Protein AF-A0A6A8QQF8-F1 (afdb_monomer_lite)

Secondary structure (DSSP, 8-state):
--STTHHHHHHHHHHHHHHHHHSS---PPPPEEEEEEPTTSSSEEEEEE--TTHHHHHHHHHHHHHHHHHHHHHHHHPPEEETTEEEP-SSSPPTT-TTHHHHHHHHHHHHHHHHHHTT-EEEEETTEEEEE-SSHHHHHHHHHHHHHHHHHTS-PPP-TTT-----TTT--BTTEEEPGGG-EEE-HHHHHHHHHHHHHHHHHS----------------------

Foldseek 3Di:
DDLVCLVVCCVVCVVVVVVCVVVVVDDFDFFDWDWDADVPRPGTDTDGHGDSVVVVVVVVVCVVVVVVVVVVVVQQQFFDDDPNDTHTDPDDGPPPPPCLQVVQCVLCVVVVVVCVVVVWDKDDDRPDIDTDDDDLVVLVVVLVVSQCCCCPVSVDHDPPVQDDSDDQQVDADPQWGQDPPRDIGGDPVSVVVVVVVVVVVCVVPVDPPDPDDDDDDDDDDDDDDDD

Structure (mmCIF, N/CA/C/O backbone):
data_AF-A0A6A8QQF8-F1
#
_entry.id   AF-A0A6A8QQF8-F1
#
loop_
_atom_site.group_PDB
_atom_site.id
_atom_site.type_symbol
_atom_site.label_atom_id
_atom_site.label_alt_id
_atom_site.label_comp_id
_atom_site.label_asym_id
_atom_site.label_entity_id
_atom_site.label_seq_id
_atom_site.pdbx_PDB_ins_code
_atom_site.Cartn_x
_atom_site.Cartn_y
_atom_site.Cartn_z
_atom_site.occupancy
_atom_site.B_iso_or_equiv
_atom_site.auth_seq_id
_atom_site.auth_comp_id
_atom_site.auth_asym_id
_atom_site.auth_atom_id
_atom_site.pdbx_PDB_model_num
ATOM 1 N N . MET A 1 1 ? 10.992 -1.719 -35.175 1.00 83.00 1 MET A N 1
ATOM 2 C CA . MET A 1 1 ? 12.347 -1.301 -34.770 1.00 83.00 1 MET A CA 1
ATOM 3 C C . MET A 1 1 ? 13.026 -2.442 -34.030 1.00 83.00 1 MET A C 1
ATOM 5 O O . MET A 1 1 ? 12.415 -3.026 -33.136 1.00 83.00 1 MET A O 1
ATOM 9 N N . THR A 1 2 ? 14.236 -2.803 -34.438 1.00 89.19 2 THR A N 1
ATOM 10 C CA . THR A 1 2 ? 15.066 -3.836 -33.806 1.00 89.19 2 THR A CA 1
ATOM 11 C C . THR A 1 2 ? 15.979 -3.227 -32.736 1.00 89.19 2 THR A C 1
ATOM 13 O O . THR A 1 2 ? 15.940 -2.026 -32.478 1.00 89.19 2 THR A O 1
ATOM 16 N N . VAL A 1 3 ? 16.790 -4.053 -32.066 1.00 87.19 3 VAL A N 1
ATOM 17 C CA . VAL A 1 3 ? 17.766 -3.568 -31.070 1.00 87.19 3 VAL A CA 1
ATOM 18 C C . VAL A 1 3 ? 18.886 -2.755 -31.729 1.00 87.19 3 VAL A C 1
ATOM 20 O O . VAL A 1 3 ? 19.348 -1.786 -31.133 1.00 87.19 3 VAL A O 1
ATOM 23 N N . ALA A 1 4 ? 19.297 -3.115 -32.950 1.00 91.69 4 ALA A N 1
ATOM 24 C CA . ALA A 1 4 ? 20.353 -2.409 -33.679 1.00 91.69 4 ALA A CA 1
ATOM 25 C C . ALA A 1 4 ? 19.960 -0.956 -33.994 1.00 91.69 4 ALA A C 1
ATOM 27 O O . ALA A 1 4 ? 20.781 -0.047 -33.895 1.00 91.69 4 ALA A O 1
ATOM 28 N N . ASP A 1 5 ? 18.674 -0.736 -34.259 1.00 93.19 5 ASP A N 1
ATOM 29 C CA . ASP A 1 5 ? 18.116 0.569 -34.620 1.00 93.19 5 ASP A CA 1
ATOM 30 C C . ASP A 1 5 ? 17.971 1.522 -33.419 1.00 93.19 5 ASP A C 1
ATOM 32 O O . ASP A 1 5 ? 17.705 2.710 -33.594 1.00 93.19 5 ASP A O 1
ATOM 36 N N . LEU A 1 6 ? 18.132 1.025 -32.184 1.00 92.25 6 LEU A N 1
ATOM 37 C CA . LEU A 1 6 ? 17.870 1.811 -30.978 1.00 92.25 6 LEU A CA 1
ATOM 38 C C . LEU A 1 6 ? 18.806 3.017 -30.855 1.00 92.25 6 LEU A C 1
ATOM 40 O O . LEU A 1 6 ? 18.360 4.096 -30.480 1.00 92.25 6 LEU A O 1
ATOM 44 N N . ARG A 1 7 ? 20.102 2.845 -31.142 1.00 92.88 7 ARG A N 1
ATOM 45 C CA . ARG A 1 7 ? 21.088 3.928 -30.991 1.00 92.88 7 ARG A CA 1
ATOM 46 C C . ARG A 1 7 ? 20.821 5.091 -31.958 1.00 92.88 7 ARG A C 1
ATOM 48 O O . ARG A 1 7 ? 20.721 6.210 -31.456 1.00 92.88 7 ARG A O 1
ATOM 55 N N . PRO A 1 8 ? 20.655 4.860 -33.277 1.00 95.00 8 PRO A N 1
ATOM 56 C CA . PRO A 1 8 ? 20.234 5.911 -34.203 1.00 95.00 8 PRO A CA 1
ATOM 57 C C . PRO A 1 8 ? 18.919 6.568 -33.778 1.00 95.00 8 PRO A C 1
ATOM 59 O O . PRO A 1 8 ? 18.843 7.785 -33.671 1.00 95.00 8 PRO A O 1
ATOM 62 N N . TRP A 1 9 ? 17.912 5.767 -33.416 1.00 94.50 9 TRP A N 1
ATOM 63 C CA . TRP A 1 9 ? 16.616 6.305 -33.007 1.00 94.50 9 TRP A CA 1
ATOM 64 C C . TRP A 1 9 ? 16.716 7.219 -31.781 1.00 94.50 9 TRP A C 1
ATOM 66 O O . TRP A 1 9 ? 16.084 8.273 -31.749 1.00 94.50 9 TRP A O 1
ATOM 76 N N . VAL A 1 10 ? 17.518 6.845 -30.776 1.00 93.50 10 VAL A N 1
ATOM 77 C CA . VAL A 1 10 ? 17.752 7.683 -29.592 1.00 93.50 10 VAL A CA 1
ATOM 78 C C . VAL A 1 10 ? 18.445 8.985 -29.977 1.00 93.50 10 VAL A C 1
ATOM 80 O O . VAL A 1 10 ? 18.058 10.020 -29.446 1.00 93.50 10 VAL A O 1
ATOM 83 N N . ALA A 1 11 ? 19.421 8.964 -30.888 1.00 93.62 11 ALA A N 1
ATOM 84 C CA . ALA A 1 11 ? 20.087 10.188 -31.337 1.00 93.62 11 ALA A CA 1
ATOM 85 C C . ALA A 1 11 ? 19.078 11.205 -31.899 1.00 93.62 11 ALA A C 1
ATOM 87 O O . ALA A 1 11 ? 19.131 12.375 -31.528 1.00 93.62 11 ALA A O 1
ATOM 88 N N . ASP A 1 12 ? 18.101 10.731 -32.673 1.00 96.12 12 ASP A N 1
ATOM 89 C CA . ASP A 1 12 ? 17.105 11.590 -33.322 1.00 96.12 12 ASP A CA 1
ATOM 90 C C . ASP A 1 12 ? 15.919 11.966 -32.410 1.00 96.12 12 ASP A C 1
ATOM 92 O O . ASP A 1 12 ? 15.272 12.990 -32.613 1.00 96.12 12 ASP A O 1
ATOM 96 N N . ASN A 1 13 ? 15.593 11.140 -31.406 1.00 95.88 13 ASN A N 1
ATOM 97 C CA . ASN A 1 13 ? 14.347 11.265 -30.629 1.00 95.88 13 ASN A CA 1
ATOM 98 C C . ASN A 1 13 ? 14.552 11.542 -29.130 1.00 95.88 13 ASN A C 1
ATOM 100 O O . ASN A 1 13 ? 13.568 11.691 -28.398 1.00 95.88 13 ASN A O 1
ATOM 104 N N . ARG A 1 14 ? 15.801 11.618 -28.648 1.00 94.50 14 ARG A N 1
ATOM 105 C CA . ARG A 1 14 ? 16.137 11.769 -27.220 1.00 94.50 14 ARG A CA 1
ATOM 106 C C . ARG A 1 14 ? 15.407 12.930 -26.557 1.00 94.50 14 ARG A C 1
ATOM 108 O O . ARG A 1 14 ? 14.846 12.742 -25.483 1.00 94.50 14 ARG A O 1
ATOM 115 N N . GLU A 1 15 ? 15.447 14.119 -27.151 1.00 96.19 15 GLU A N 1
ATOM 116 C CA . GLU A 1 15 ? 14.883 15.322 -26.525 1.00 96.19 15 GLU A CA 1
ATOM 117 C C . GLU A 1 15 ? 13.376 15.192 -26.340 1.00 96.19 15 GLU A C 1
ATOM 119 O O . GLU A 1 15 ? 12.869 15.368 -25.233 1.00 96.19 15 GLU A O 1
ATOM 124 N N . ARG A 1 16 ? 12.673 14.766 -27.394 1.00 96.12 16 ARG A N 1
ATOM 125 C CA . ARG A 1 16 ? 11.232 14.514 -27.348 1.00 96.12 16 ARG A CA 1
ATOM 126 C C . ARG A 1 16 ? 10.874 13.456 -26.307 1.00 96.12 16 ARG A C 1
ATOM 128 O O . ARG A 1 16 ? 9.907 13.633 -25.569 1.00 96.12 16 ARG A O 1
ATOM 135 N N . LEU A 1 17 ? 11.647 12.370 -26.237 1.00 95.25 17 LEU A N 1
ATOM 136 C CA . LEU A 1 17 ? 11.432 11.319 -25.246 1.00 95.25 17 LEU A CA 1
ATOM 137 C C . LEU A 1 17 ? 11.593 11.866 -23.821 1.00 95.25 17 LEU A C 1
ATOM 139 O O . LEU A 1 17 ? 10.707 11.658 -22.996 1.00 95.25 17 LEU A O 1
ATOM 143 N N . ILE A 1 18 ? 12.673 12.601 -23.543 1.00 95.19 18 ILE A N 1
ATOM 144 C CA . ILE A 1 18 ? 12.929 13.195 -22.222 1.00 95.19 18 ILE A CA 1
ATOM 145 C C . ILE A 1 18 ? 11.808 14.157 -21.828 1.00 95.19 18 ILE A C 1
ATOM 147 O O . ILE A 1 18 ? 11.283 14.033 -20.725 1.00 95.19 18 ILE A O 1
ATOM 151 N N . VAL A 1 19 ? 11.409 15.069 -22.719 1.00 97.44 19 VAL A N 1
ATOM 152 C CA . VAL A 1 19 ? 10.317 16.016 -22.447 1.00 97.44 19 VAL A CA 1
ATOM 153 C C . VAL A 1 19 ? 9.039 15.262 -22.091 1.00 97.44 19 VAL A C 1
ATOM 155 O O . VAL A 1 19 ? 8.469 15.526 -21.038 1.00 97.44 19 VAL A O 1
ATOM 158 N N . SER A 1 20 ? 8.669 14.245 -22.880 1.00 96.75 20 SER A N 1
ATOM 159 C CA . SER A 1 20 ? 7.454 13.461 -22.622 1.00 96.75 20 SER A CA 1
ATOM 160 C C . SER A 1 20 ? 7.477 12.687 -21.297 1.00 96.75 20 SER A C 1
ATOM 162 O O . SER A 1 20 ? 6.440 12.432 -20.685 1.00 96.75 20 SER A O 1
ATOM 164 N N . LEU A 1 21 ? 8.665 12.269 -20.847 1.00 95.38 21 LEU A N 1
ATOM 165 C CA . LEU A 1 21 ? 8.829 11.589 -19.564 1.00 95.38 21 LEU A CA 1
ATOM 166 C C . LEU A 1 21 ? 8.705 12.576 -18.399 1.00 95.38 21 LEU A C 1
ATOM 168 O O . LEU A 1 21 ? 8.099 12.240 -17.385 1.00 95.38 21 LEU A O 1
ATOM 172 N N . LEU A 1 22 ? 9.267 13.779 -18.543 1.00 94.75 22 LEU A N 1
ATOM 173 C CA . LEU A 1 22 ? 9.257 14.810 -17.504 1.00 94.75 22 LEU A CA 1
ATOM 174 C C . LEU A 1 22 ? 7.888 15.480 -17.347 1.00 94.75 22 LEU A C 1
ATOM 176 O O . LEU A 1 22 ? 7.489 15.776 -16.225 1.00 94.75 22 LEU A O 1
ATOM 180 N N . ASP A 1 23 ? 7.167 15.700 -18.446 1.00 96.00 23 ASP A N 1
ATOM 181 C CA . ASP A 1 23 ? 5.832 16.312 -18.431 1.00 96.00 23 ASP A CA 1
ATOM 182 C C . ASP A 1 23 ? 4.691 15.299 -18.189 1.00 96.00 23 ASP A C 1
ATOM 184 O O . ASP A 1 23 ? 3.527 15.681 -18.066 1.00 96.00 23 ASP A O 1
ATOM 188 N N . GLY A 1 24 ? 5.015 14.003 -18.097 1.00 94.38 24 GLY A N 1
ATOM 189 C CA . GLY A 1 24 ? 4.062 12.923 -17.830 1.00 94.38 24 GLY A CA 1
ATOM 190 C C . GLY A 1 24 ? 3.179 12.520 -19.020 1.00 94.38 24 GLY A C 1
ATOM 191 O O . GLY A 1 24 ? 2.274 11.689 -18.862 1.00 94.38 24 GLY A O 1
ATOM 192 N N . SER A 1 25 ? 3.424 13.067 -20.213 1.00 95.81 25 SER A N 1
ATOM 193 C CA . SER A 1 25 ? 2.695 12.721 -21.439 1.00 95.81 25 SER A CA 1
ATOM 194 C C . SER A 1 25 ? 3.122 11.378 -22.043 1.00 95.81 25 SER A C 1
ATOM 196 O O . SER A 1 25 ? 2.380 10.808 -22.847 1.00 95.81 25 SER A O 1
ATOM 198 N N . TYR A 1 26 ? 4.273 10.825 -21.635 1.00 95.81 26 TYR A N 1
ATOM 199 C CA . TYR A 1 26 ? 4.750 9.520 -22.091 1.00 95.81 26 TYR A CA 1
ATOM 200 C C . TYR A 1 26 ? 3.715 8.413 -21.830 1.00 95.81 26 TYR A C 1
ATOM 202 O O . TYR A 1 26 ? 3.159 8.266 -20.734 1.00 95.81 26 TYR A O 1
ATOM 210 N N . ARG A 1 27 ? 3.464 7.594 -22.855 1.00 95.25 27 ARG A N 1
ATOM 211 C CA . ARG A 1 27 ? 2.590 6.418 -22.787 1.00 95.25 27 ARG A CA 1
ATOM 212 C C . ARG A 1 27 ? 3.375 5.189 -23.251 1.00 95.25 27 ARG A C 1
ATOM 214 O O . ARG A 1 27 ? 3.752 5.145 -24.423 1.00 95.25 27 ARG A O 1
ATOM 221 N N . PRO A 1 28 ? 3.622 4.203 -22.364 1.00 94.56 28 PRO A N 1
ATOM 222 C CA . PRO A 1 28 ? 4.274 2.956 -22.748 1.00 94.56 28 PRO A CA 1
ATOM 223 C C . PRO A 1 28 ? 3.507 2.248 -23.865 1.00 94.56 28 PRO A C 1
ATOM 225 O O . PRO A 1 28 ? 2.272 2.237 -23.863 1.00 94.56 28 PRO A O 1
ATOM 228 N N . GLN A 1 29 ? 4.227 1.639 -24.805 1.00 93.69 29 GLN A N 1
ATOM 229 C CA . GLN A 1 29 ? 3.592 0.902 -25.895 1.00 93.69 29 GLN A CA 1
ATOM 230 C C . GLN A 1 29 ? 3.142 -0.490 -25.430 1.00 93.69 29 GLN A C 1
ATOM 232 O O . GLN A 1 29 ? 3.671 -1.061 -24.472 1.00 93.69 29 GLN A O 1
ATOM 237 N N . SER A 1 30 ? 2.150 -1.060 -26.120 1.00 93.00 30 SER A N 1
ATOM 238 C CA . SER A 1 30 ? 1.679 -2.418 -25.842 1.00 93.00 30 SER A CA 1
ATOM 239 C C . SER A 1 30 ? 2.814 -3.435 -26.000 1.00 93.00 30 SER A C 1
ATOM 241 O O . SER A 1 30 ? 3.547 -3.429 -26.990 1.00 93.00 30 SER A O 1
ATOM 243 N N . VAL A 1 31 ? 2.951 -4.333 -25.023 1.00 94.25 31 VAL A N 1
ATOM 244 C CA . VAL A 1 31 ? 3.955 -5.403 -25.062 1.00 94.25 31 VAL A CA 1
ATOM 245 C C . VAL A 1 31 ? 3.611 -6.435 -26.134 1.00 94.25 31 VAL A C 1
ATOM 247 O O . VAL A 1 31 ? 2.450 -6.797 -26.322 1.00 94.25 31 VAL A O 1
ATOM 250 N N . ARG A 1 32 ? 4.628 -6.964 -26.817 1.00 91.50 32 ARG A N 1
ATOM 251 C CA . ARG A 1 32 ? 4.449 -8.055 -27.778 1.00 91.50 32 ARG A CA 1
ATOM 252 C C . ARG A 1 32 ? 4.288 -9.377 -27.030 1.00 91.50 32 ARG A C 1
ATOM 254 O O . ARG A 1 32 ? 5.230 -9.808 -26.367 1.00 91.50 32 ARG A O 1
ATOM 261 N N . GLY A 1 33 ? 3.128 -10.015 -27.164 1.00 90.81 33 GLY A N 1
ATOM 262 C CA . GLY A 1 33 ? 2.876 -11.361 -26.646 1.00 90.81 33 GLY A CA 1
ATOM 263 C C . GLY A 1 33 ? 3.676 -12.417 -27.410 1.00 90.81 33 GLY A C 1
ATOM 264 O O . GLY A 1 33 ? 3.691 -12.413 -28.639 1.00 90.81 33 GLY A O 1
ATOM 265 N N . VAL A 1 34 ? 4.362 -13.299 -26.687 1.00 92.88 34 VAL A N 1
ATOM 266 C CA . VAL A 1 34 ? 5.093 -14.446 -27.235 1.00 92.88 34 VAL A CA 1
ATOM 267 C C . VAL A 1 34 ? 4.826 -15.664 -26.364 1.00 92.88 34 VAL A C 1
ATOM 269 O O . VAL A 1 34 ? 4.995 -15.612 -25.146 1.00 92.88 34 VAL A O 1
ATOM 272 N N . GLU A 1 35 ? 4.450 -16.773 -26.989 1.00 93.69 35 GLU A N 1
ATOM 273 C CA . GLU A 1 35 ? 4.284 -18.050 -26.305 1.00 93.69 35 GLU A CA 1
ATOM 274 C C . GLU A 1 35 ? 5.619 -18.783 -26.230 1.00 93.69 35 GLU A C 1
ATOM 276 O O . GLU A 1 35 ? 6.285 -18.987 -27.244 1.00 93.69 35 GLU A O 1
ATOM 281 N N . ILE A 1 36 ? 6.016 -19.188 -25.024 1.00 88.81 36 ILE A N 1
ATOM 282 C CA . ILE A 1 36 ? 7.204 -20.018 -24.810 1.00 88.81 36 ILE A CA 1
ATOM 283 C C . ILE A 1 36 ? 6.788 -21.310 -24.102 1.00 88.81 36 ILE A C 1
ATOM 285 O O . ILE A 1 36 ? 6.066 -21.241 -23.103 1.00 88.81 36 ILE A O 1
ATOM 289 N N . PRO A 1 37 ? 7.218 -22.494 -24.569 1.00 91.88 37 PRO A N 1
ATOM 290 C CA . PRO A 1 37 ? 6.899 -23.756 -23.908 1.00 91.88 37 PRO A CA 1
ATOM 291 C C . PRO A 1 37 ? 7.432 -23.782 -22.469 1.00 91.88 37 PRO A C 1
ATOM 293 O O . PRO A 1 37 ? 8.550 -23.340 -22.193 1.00 91.88 37 PRO A O 1
ATOM 296 N N . LYS A 1 38 ? 6.634 -24.305 -21.530 1.00 87.12 38 LYS A N 1
ATOM 297 C CA . LYS A 1 38 ? 7.098 -24.508 -20.151 1.00 87.12 38 LYS A CA 1
ATOM 298 C C . LYS A 1 38 ? 8.174 -25.604 -20.102 1.00 87.12 38 LYS A C 1
ATOM 300 O O . LYS A 1 38 ? 8.076 -26.580 -20.854 1.00 87.12 38 LYS A O 1
ATOM 305 N N . PRO A 1 39 ? 9.151 -25.509 -19.180 1.00 74.94 39 PRO A N 1
ATOM 306 C CA . PRO A 1 39 ? 10.076 -26.609 -18.922 1.00 74.94 39 PRO A CA 1
ATOM 307 C C . PRO A 1 39 ? 9.269 -27.859 -18.533 1.00 74.94 39 PRO A C 1
ATOM 309 O O . PRO A 1 39 ? 8.504 -27.817 -17.572 1.00 74.94 39 PRO A O 1
ATOM 312 N N . GLY A 1 40 ? 9.372 -28.940 -19.314 1.00 79.38 40 GLY A N 1
ATOM 313 C CA . GLY A 1 40 ? 8.603 -30.180 -19.108 1.00 79.38 40 GLY A CA 1
ATOM 314 C C . GLY A 1 40 ? 7.372 -30.371 -20.010 1.00 79.38 40 GLY A C 1
ATOM 315 O O . GLY A 1 40 ? 6.606 -31.307 -19.797 1.00 79.38 40 GLY A O 1
ATOM 316 N N . GLY A 1 41 ? 7.154 -29.508 -21.009 1.00 77.81 41 GLY A N 1
ATOM 317 C CA . GLY A 1 41 ? 6.227 -29.759 -22.127 1.00 77.81 41 GLY A CA 1
ATOM 318 C C . GLY A 1 41 ? 4.730 -29.592 -21.830 1.00 77.81 41 GLY A C 1
ATOM 319 O O . GLY A 1 41 ? 3.926 -29.551 -22.759 1.00 77.81 41 GLY A O 1
ATOM 320 N N . LYS A 1 42 ? 4.321 -29.437 -20.564 1.00 76.94 42 LYS A N 1
ATOM 321 C CA . LYS A 1 42 ? 2.912 -29.193 -20.210 1.00 76.94 42 LYS A CA 1
ATOM 322 C C . LYS A 1 42 ? 2.568 -27.703 -20.227 1.00 76.94 42 LYS A C 1
ATOM 324 O O . LYS A 1 42 ? 2.620 -27.022 -19.204 1.00 76.94 42 LYS A O 1
ATOM 329 N N . GLY A 1 43 ? 2.141 -27.233 -21.397 1.00 86.19 43 GLY A N 1
ATOM 330 C CA . GLY A 1 43 ? 1.554 -25.909 -21.611 1.00 86.19 43 GLY A CA 1
ATOM 331 C C . GLY A 1 43 ? 2.557 -24.817 -21.988 1.00 86.19 43 GLY A C 1
ATOM 332 O O . GLY A 1 43 ? 3.771 -25.021 -22.002 1.00 86.19 43 GLY A O 1
ATOM 333 N N . VAL A 1 44 ? 2.024 -23.631 -22.279 1.00 89.94 44 VAL A N 1
ATOM 334 C CA . VAL A 1 44 ? 2.787 -22.446 -22.694 1.00 89.94 44 VAL A CA 1
ATOM 335 C C . VAL A 1 44 ? 2.818 -21.389 -21.588 1.00 89.94 44 VAL A C 1
ATOM 337 O O . VAL A 1 44 ? 1.909 -21.293 -20.758 1.00 89.94 44 VAL A O 1
ATOM 340 N N . ARG A 1 45 ? 3.893 -20.604 -21.546 1.00 85.06 45 ARG A N 1
ATOM 341 C CA . ARG A 1 45 ? 4.011 -19.363 -20.781 1.00 85.06 45 ARG A CA 1
ATOM 342 C C . ARG A 1 45 ? 3.869 -18.203 -21.757 1.00 85.06 45 ARG A C 1
ATOM 344 O O . ARG A 1 45 ? 4.669 -18.074 -22.678 1.00 85.06 45 ARG A O 1
ATOM 351 N N . GLN A 1 46 ? 2.880 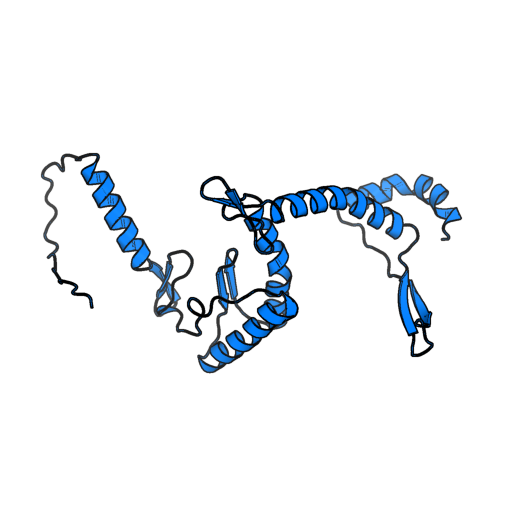-17.353 -21.520 1.00 89.12 46 GLN A N 1
ATOM 352 C CA . GLN A 1 46 ? 2.766 -16.072 -22.207 1.00 89.12 46 GLN A CA 1
ATOM 353 C C . GLN A 1 46 ? 3.845 -15.127 -21.665 1.00 89.12 46 GLN A C 1
ATOM 355 O O . GLN A 1 46 ? 3.912 -14.888 -20.455 1.00 89.12 46 GLN A O 1
ATOM 360 N N . LEU A 1 47 ? 4.701 -14.606 -22.540 1.00 89.44 47 LEU A N 1
ATOM 361 C CA . LEU A 1 47 ? 5.637 -13.529 -22.235 1.00 89.44 47 LEU A CA 1
ATOM 362 C C . LEU A 1 47 ? 5.201 -12.247 -22.933 1.00 89.44 47 LEU A C 1
ATOM 364 O O . LEU A 1 47 ? 4.927 -12.245 -24.128 1.00 89.44 47 LEU A O 1
ATOM 368 N N . GLY A 1 48 ? 5.197 -11.142 -22.192 1.00 91.19 48 GLY A N 1
ATOM 369 C CA . GLY A 1 48 ? 5.100 -9.804 -22.763 1.00 91.19 48 GLY A CA 1
ATOM 370 C C . GLY A 1 48 ? 6.497 -9.233 -22.966 1.00 91.19 48 GLY A C 1
ATOM 371 O O . GLY A 1 48 ? 7.225 -9.043 -21.996 1.00 91.19 48 GLY A O 1
ATOM 372 N N . ILE A 1 49 ? 6.880 -8.962 -24.211 1.00 90.88 49 ILE A N 1
ATOM 373 C CA . ILE A 1 49 ? 8.160 -8.335 -24.552 1.00 90.88 49 ILE A CA 1
ATOM 374 C C . ILE A 1 49 ? 7.911 -6.839 -24.798 1.00 90.88 49 ILE A C 1
ATOM 376 O O . ILE A 1 49 ? 7.263 -6.506 -25.795 1.00 90.88 49 ILE A O 1
ATOM 380 N N . PRO A 1 50 ? 8.407 -5.927 -23.937 1.00 93.75 50 PRO A N 1
ATOM 381 C CA . PRO A 1 50 ? 8.290 -4.492 -24.172 1.00 93.75 50 PRO A CA 1
ATOM 382 C C . PRO A 1 50 ? 9.098 -4.051 -25.390 1.00 93.75 50 PRO A C 1
ATOM 384 O O . PRO A 1 50 ? 10.008 -4.750 -25.853 1.00 93.75 50 PRO A O 1
ATOM 387 N N . THR A 1 51 ? 8.782 -2.865 -25.900 1.00 94.50 51 THR A N 1
ATOM 388 C CA . THR A 1 51 ? 9.466 -2.321 -27.071 1.00 94.50 51 THR A CA 1
ATOM 389 C C . THR A 1 51 ? 10.923 -1.980 -26.770 1.00 94.50 51 THR A C 1
ATOM 391 O O . THR A 1 51 ? 11.355 -1.848 -25.623 1.00 94.50 51 THR A O 1
ATOM 394 N N . VAL A 1 52 ? 11.717 -1.839 -27.829 1.00 93.00 52 VAL A N 1
ATOM 395 C CA . VAL A 1 52 ? 13.133 -1.457 -27.726 1.00 93.00 52 VAL A CA 1
ATOM 396 C C . VAL A 1 52 ? 13.340 -0.086 -27.073 1.00 93.00 52 VAL A C 1
ATOM 398 O O . VAL A 1 52 ? 14.413 0.118 -26.522 1.00 93.00 52 VAL A O 1
ATOM 401 N N . VAL A 1 53 ? 12.335 0.799 -27.086 1.00 93.38 53 VAL A N 1
ATOM 402 C CA . VAL A 1 53 ? 12.356 2.104 -26.400 1.00 93.38 53 VAL A CA 1
ATOM 403 C C . VAL A 1 53 ? 11.901 1.969 -24.947 1.00 93.38 53 VAL A C 1
ATOM 405 O O . VAL A 1 53 ? 12.555 2.495 -24.049 1.00 93.38 53 VAL A O 1
ATOM 408 N N . ASP A 1 54 ? 10.837 1.198 -24.692 1.00 94.44 54 ASP A N 1
ATOM 409 C CA . ASP A 1 54 ? 10.311 1.001 -23.335 1.00 94.44 54 ASP A CA 1
ATOM 410 C C . ASP A 1 54 ? 11.304 0.274 -22.420 1.00 94.44 54 ASP A C 1
ATOM 412 O O . ASP A 1 54 ? 11.359 0.557 -21.227 1.00 94.44 54 ASP A O 1
ATOM 416 N N . ARG A 1 55 ? 12.107 -0.658 -22.952 1.00 93.56 55 ARG A N 1
ATOM 417 C CA . ARG A 1 55 ? 13.083 -1.417 -22.149 1.00 93.56 55 ARG A CA 1
ATOM 418 C C . ARG A 1 55 ? 14.139 -0.517 -21.481 1.00 93.56 55 ARG A C 1
ATOM 420 O O . ARG A 1 55 ? 14.289 -0.630 -20.269 1.00 93.56 55 ARG A O 1
ATOM 427 N N . PRO A 1 56 ? 14.843 0.385 -22.195 1.00 93.19 56 PRO A N 1
ATOM 428 C CA . PRO A 1 56 ? 15.709 1.389 -21.576 1.00 93.19 56 PRO A CA 1
ATOM 429 C C . PRO A 1 56 ? 15.002 2.284 -20.558 1.00 93.19 56 PRO A C 1
ATOM 431 O O . PRO A 1 56 ? 15.578 2.561 -19.512 1.00 93.19 56 PRO A O 1
ATOM 434 N N . VAL A 1 57 ? 13.761 2.707 -20.824 1.00 94.19 57 VAL A N 1
ATOM 435 C CA . VAL A 1 57 ? 12.981 3.522 -19.876 1.00 94.19 57 VAL A CA 1
ATOM 436 C C . VAL A 1 57 ? 12.717 2.738 -18.585 1.00 94.19 57 VAL A C 1
ATOM 438 O O . VAL A 1 57 ? 13.009 3.226 -17.496 1.00 94.19 57 VAL A O 1
ATOM 441 N N . GLN A 1 58 ? 12.250 1.490 -18.693 1.00 94.12 58 GLN A N 1
ATOM 442 C CA . GLN A 1 58 ? 12.065 0.592 -17.547 1.00 94.12 58 GLN A CA 1
ATOM 443 C C . GLN A 1 58 ? 13.382 0.333 -16.804 1.00 94.12 58 GLN A C 1
ATOM 445 O O . GLN A 1 58 ? 13.406 0.336 -15.575 1.00 94.12 58 GLN A O 1
ATOM 450 N N . GLN A 1 59 ? 14.488 0.157 -17.532 1.00 94.25 59 GLN A N 1
ATOM 451 C CA . GLN A 1 59 ? 15.808 -0.054 -16.943 1.00 94.25 59 GLN A CA 1
ATOM 452 C C . GLN A 1 59 ? 16.307 1.184 -16.186 1.00 94.25 59 GLN A C 1
ATOM 454 O O . GLN A 1 59 ? 16.874 1.042 -15.106 1.00 94.25 59 GLN A O 1
ATOM 459 N N . ALA A 1 60 ? 16.083 2.388 -16.716 1.00 92.69 60 ALA A N 1
ATOM 460 C CA . ALA A 1 60 ? 16.434 3.634 -16.041 1.00 92.69 60 ALA A CA 1
ATOM 461 C C . ALA A 1 60 ? 15.631 3.809 -14.742 1.00 92.69 60 ALA A C 1
ATOM 463 O O . ALA A 1 60 ? 16.199 4.147 -13.705 1.00 92.69 60 ALA A O 1
ATOM 464 N N . ILE A 1 61 ? 14.329 3.497 -14.771 1.00 92.56 61 ILE A N 1
ATOM 465 C CA . ILE A 1 61 ? 13.483 3.475 -13.568 1.00 92.56 61 ILE A CA 1
ATOM 466 C C . ILE A 1 61 ? 14.052 2.492 -12.539 1.00 92.56 61 ILE A C 1
ATOM 468 O O . ILE A 1 61 ? 14.228 2.849 -11.374 1.00 92.56 61 ILE A O 1
ATOM 472 N N . LEU A 1 62 ? 14.387 1.270 -12.965 1.00 89.69 62 LEU A N 1
ATOM 473 C CA . LEU A 1 62 ? 14.955 0.250 -12.086 1.00 89.69 62 LEU A CA 1
ATOM 474 C C . LEU A 1 62 ? 16.266 0.718 -11.438 1.00 89.69 62 LEU A C 1
ATOM 476 O O . LEU A 1 62 ? 16.412 0.593 -10.226 1.00 89.69 62 LEU A O 1
ATOM 480 N N . GLN A 1 63 ? 17.181 1.307 -12.211 1.00 92.44 63 GLN A N 1
ATOM 481 C CA . GLN A 1 63 ? 18.469 1.804 -11.709 1.00 92.44 63 GLN A CA 1
ATOM 482 C C . GLN A 1 63 ? 18.319 2.878 -10.624 1.00 92.44 63 GLN A C 1
ATOM 484 O O . GLN A 1 63 ? 19.153 2.958 -9.724 1.00 92.44 63 GLN A O 1
ATOM 489 N N . ILE A 1 64 ? 17.260 3.688 -10.689 1.00 91.38 64 ILE A N 1
ATOM 490 C CA . ILE A 1 64 ? 16.963 4.714 -9.681 1.00 91.38 64 ILE A CA 1
ATOM 491 C C . ILE A 1 64 ? 16.294 4.094 -8.447 1.00 91.38 64 ILE A C 1
ATOM 493 O O . ILE A 1 64 ? 16.638 4.437 -7.314 1.00 91.38 64 ILE A O 1
ATOM 497 N N . LEU A 1 65 ? 15.341 3.178 -8.643 1.00 88.44 65 LEU A N 1
ATOM 498 C CA . LEU A 1 65 ? 14.574 2.588 -7.544 1.00 88.44 65 LEU A CA 1
ATOM 499 C C . LEU A 1 65 ? 15.368 1.549 -6.745 1.00 88.44 6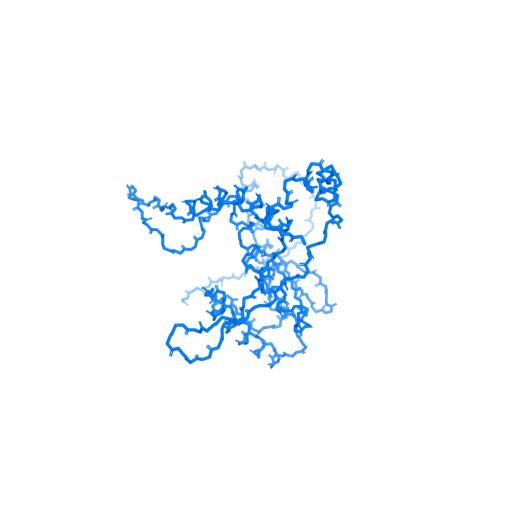5 LEU A C 1
ATOM 501 O O . LEU A 1 65 ? 15.200 1.451 -5.531 1.00 88.44 65 LEU A O 1
ATOM 505 N N . GLU A 1 66 ? 16.243 0.780 -7.386 1.00 90.94 66 GLU A N 1
ATOM 506 C CA . GLU A 1 66 ? 16.956 -0.333 -6.755 1.00 90.94 66 GLU A CA 1
ATOM 507 C C . GLU A 1 66 ? 17.825 0.091 -5.548 1.00 90.94 66 GLU A C 1
ATOM 509 O O . GLU A 1 66 ? 17.697 -0.525 -4.481 1.00 90.94 66 GLU A O 1
ATOM 514 N N . PRO A 1 67 ? 18.641 1.166 -5.615 1.00 90.94 67 PRO A N 1
ATOM 515 C CA . PRO A 1 67 ? 19.377 1.660 -4.452 1.00 90.94 67 PRO A CA 1
ATOM 516 C C . PRO A 1 67 ? 18.463 2.059 -3.288 1.00 90.94 67 PRO A C 1
ATOM 518 O O . PRO A 1 67 ? 18.781 1.758 -2.134 1.00 90.94 67 PRO A O 1
ATOM 521 N N . LEU A 1 68 ? 17.323 2.693 -3.586 1.00 87.31 68 LEU A N 1
ATOM 522 C CA . LEU A 1 68 ? 16.346 3.128 -2.586 1.00 87.31 68 LEU A CA 1
ATOM 523 C C . LEU A 1 68 ? 15.689 1.926 -1.905 1.00 87.31 68 LEU A C 1
ATOM 525 O O . LEU A 1 68 ? 15.689 1.841 -0.678 1.00 87.31 68 LEU A O 1
ATOM 529 N N . LEU A 1 69 ? 15.206 0.955 -2.684 1.00 87.88 69 LEU A N 1
ATOM 530 C CA . LEU A 1 69 ? 14.602 -0.275 -2.167 1.00 87.88 69 LEU A CA 1
ATOM 531 C C . LEU A 1 69 ? 15.585 -1.071 -1.303 1.00 87.88 69 LEU A C 1
ATOM 533 O O . LEU A 1 69 ? 15.207 -1.601 -0.257 1.00 87.88 69 LEU A O 1
ATOM 537 N N . ARG A 1 70 ? 16.866 -1.110 -1.685 1.00 87.69 70 ARG A N 1
ATOM 538 C CA . ARG A 1 70 ? 17.919 -1.753 -0.889 1.00 87.69 70 ARG A CA 1
ATOM 539 C C . ARG A 1 70 ? 18.114 -1.076 0.468 1.00 87.69 70 ARG A C 1
ATOM 541 O O . ARG A 1 70 ? 18.286 -1.769 1.470 1.00 87.69 70 ARG A O 1
ATOM 548 N N . ILE A 1 71 ? 18.086 0.255 0.520 1.00 87.81 71 ILE A N 1
ATOM 549 C CA . ILE A 1 71 ? 18.197 1.011 1.775 1.00 87.81 71 ILE A CA 1
ATOM 550 C C . ILE A 1 71 ? 16.944 0.814 2.634 1.00 87.81 71 ILE A C 1
ATOM 552 O O . ILE A 1 71 ? 17.064 0.520 3.822 1.00 87.81 71 ILE A O 1
ATOM 556 N N . ILE A 1 72 ? 15.753 0.890 2.034 1.00 86.06 72 ILE A N 1
ATOM 557 C CA . ILE A 1 72 ? 14.481 0.615 2.715 1.00 86.06 72 ILE A CA 1
ATOM 558 C C . ILE A 1 72 ? 14.512 -0.779 3.350 1.00 86.06 72 ILE A C 1
ATOM 560 O O . ILE A 1 72 ? 14.225 -0.917 4.537 1.00 86.06 72 ILE A O 1
ATOM 564 N N . ARG A 1 73 ? 14.951 -1.803 2.606 1.00 85.62 73 ARG A N 1
ATOM 565 C CA . ARG A 1 73 ? 15.106 -3.166 3.129 1.00 85.62 73 ARG A CA 1
ATOM 566 C C . ARG A 1 73 ? 16.028 -3.213 4.350 1.00 85.62 73 ARG A C 1
ATOM 568 O O . ARG A 1 73 ? 15.671 -3.847 5.336 1.00 85.62 73 ARG A O 1
ATOM 575 N N . ARG A 1 74 ? 17.170 -2.517 4.321 1.00 85.81 74 ARG A N 1
ATOM 576 C CA . ARG A 1 74 ? 18.090 -2.441 5.472 1.00 85.81 74 ARG A CA 1
ATOM 577 C C . ARG A 1 74 ? 17.439 -1.789 6.695 1.00 85.81 74 ARG A C 1
ATOM 579 O O . ARG A 1 74 ? 17.631 -2.278 7.801 1.00 85.81 74 ARG A O 1
ATOM 586 N N . PHE A 1 75 ? 16.634 -0.739 6.515 1.00 85.50 75 PHE A N 1
ATOM 587 C CA . PHE A 1 75 ? 15.884 -0.120 7.619 1.00 85.50 75 PHE A CA 1
ATOM 588 C C . PHE A 1 75 ? 14.802 -1.035 8.203 1.00 85.50 75 PHE A C 1
ATOM 590 O O . PHE A 1 75 ? 14.574 -1.030 9.414 1.00 85.50 75 PHE A O 1
ATOM 597 N N . LEU A 1 76 ? 14.142 -1.834 7.362 1.00 81.56 76 LEU A N 1
ATOM 598 C CA . LEU A 1 76 ? 13.165 -2.826 7.814 1.00 81.56 76 LEU A CA 1
ATOM 599 C C . LEU A 1 76 ? 13.841 -3.967 8.590 1.00 81.56 76 LEU A C 1
ATOM 601 O O . LEU A 1 76 ? 13.353 -4.360 9.646 1.00 81.56 76 LEU A O 1
ATOM 605 N N . GLN A 1 77 ? 15.005 -4.425 8.125 1.00 82.75 77 GLN A N 1
ATOM 606 C CA . GLN A 1 77 ? 15.793 -5.492 8.757 1.00 82.75 77 GLN A CA 1
ATOM 607 C C . GLN A 1 77 ? 16.580 -5.046 9.997 1.00 82.75 77 GLN A C 1
ATOM 609 O O . GLN A 1 77 ? 17.093 -5.891 10.724 1.00 82.75 77 GLN A O 1
ATOM 614 N N . ALA A 1 78 ? 16.701 -3.740 10.252 1.00 84.25 78 ALA A N 1
ATOM 615 C CA . ALA A 1 78 ? 17.411 -3.240 11.422 1.00 84.25 78 ALA A CA 1
ATOM 616 C C . ALA A 1 78 ? 16.791 -3.805 12.714 1.00 84.25 78 ALA A C 1
ATOM 618 O O . ALA A 1 78 ? 15.583 -3.688 12.931 1.00 84.25 78 ALA A O 1
ATOM 619 N N . GLY A 1 79 ? 17.617 -4.422 13.560 1.00 81.81 79 GLY A N 1
ATOM 620 C CA . GLY A 1 79 ? 17.185 -4.980 14.840 1.00 81.81 79 GLY A CA 1
ATOM 621 C C . GLY A 1 79 ? 16.717 -3.911 15.831 1.00 81.81 79 GLY A C 1
ATOM 622 O O . GLY A 1 79 ? 16.937 -2.712 15.650 1.00 81.81 79 GLY A O 1
ATOM 623 N N . MET A 1 80 ? 16.055 -4.350 16.899 1.00 81.12 80 MET A N 1
ATOM 624 C CA . MET A 1 80 ? 15.643 -3.493 18.007 1.00 81.12 80 MET A CA 1
ATOM 625 C C . MET A 1 80 ? 16.625 -3.644 19.165 1.00 81.12 80 MET A C 1
ATOM 627 O O . MET A 1 80 ? 16.846 -4.748 19.651 1.00 81.12 80 MET A O 1
ATOM 631 N N . MET A 1 81 ? 17.184 -2.535 19.642 1.00 82.81 81 MET A N 1
ATOM 632 C CA . MET A 1 81 ? 17.964 -2.541 20.876 1.00 82.81 81 MET A CA 1
ATOM 633 C C . MET A 1 81 ? 17.014 -2.614 22.074 1.00 82.81 81 MET A C 1
ATOM 635 O O . MET A 1 81 ? 16.184 -1.724 22.258 1.00 82.81 81 MET A O 1
ATOM 639 N N . SER A 1 82 ? 17.140 -3.654 22.892 1.00 81.12 82 SER A N 1
ATOM 640 C CA . SER A 1 82 ? 16.368 -3.824 24.122 1.00 81.12 82 SER A CA 1
ATOM 641 C C . SER A 1 82 ? 17.289 -4.331 25.222 1.00 81.12 82 SER A C 1
ATOM 643 O O . SER A 1 82 ? 17.959 -5.345 25.051 1.00 81.12 82 SER A O 1
ATOM 645 N N . HIS A 1 83 ? 17.346 -3.610 26.345 1.00 79.38 83 HIS A N 1
ATOM 646 C CA . HIS A 1 83 ? 18.145 -3.992 27.519 1.00 79.38 83 HIS A CA 1
ATOM 647 C C . HIS A 1 83 ? 19.633 -4.268 27.194 1.00 79.38 83 HIS A C 1
ATOM 649 O O . HIS A 1 83 ? 20.252 -5.148 27.780 1.00 79.38 83 HIS A O 1
ATOM 655 N N . GLY A 1 84 ? 20.209 -3.523 26.241 1.00 81.06 84 GLY A N 1
ATOM 656 C CA . GLY A 1 84 ? 21.614 -3.657 25.832 1.00 81.06 84 GLY A CA 1
ATOM 657 C C . GLY A 1 84 ? 21.901 -4.769 24.816 1.00 81.06 84 GLY A C 1
ATOM 658 O O . GLY A 1 84 ? 23.050 -4.929 24.415 1.00 81.06 84 GLY A O 1
ATOM 659 N N . VAL A 1 85 ? 20.880 -5.503 24.362 1.00 79.19 85 VAL A N 1
ATOM 660 C CA . VAL A 1 85 ? 21.010 -6.552 23.342 1.00 79.19 85 VAL A CA 1
ATOM 661 C C . VAL A 1 85 ? 20.249 -6.157 22.078 1.00 79.19 85 VAL A C 1
ATOM 663 O O . VAL A 1 85 ? 19.132 -5.638 22.137 1.00 79.19 85 VAL A O 1
ATOM 666 N N . CYS A 1 86 ? 20.855 -6.406 20.915 1.00 80.69 86 CYS A N 1
ATOM 667 C CA . CYS A 1 86 ? 20.186 -6.250 19.628 1.00 80.69 86 CYS A CA 1
ATOM 668 C C . CYS A 1 86 ? 19.320 -7.484 19.349 1.00 80.69 86 CYS A C 1
ATOM 670 O O . CYS A 1 86 ? 19.836 -8.590 19.210 1.00 80.69 86 CYS A O 1
ATOM 672 N N . ILE A 1 87 ? 18.008 -7.284 19.270 1.00 83.06 87 ILE A N 1
ATOM 673 C CA . ILE A 1 87 ? 17.030 -8.313 18.927 1.00 83.06 87 ILE A CA 1
ATOM 674 C C . ILE A 1 87 ? 16.738 -8.207 17.430 1.00 83.06 87 ILE A C 1
ATOM 676 O O . ILE A 1 87 ? 16.302 -7.157 16.948 1.00 83.06 87 ILE A O 1
ATOM 680 N N . GLU A 1 88 ? 16.979 -9.285 16.688 1.00 80.12 88 GLU A N 1
ATOM 681 C CA . GLU A 1 88 ? 16.646 -9.352 15.266 1.00 80.12 88 GLU A CA 1
ATOM 682 C C . GLU A 1 88 ? 15.127 -9.273 15.057 1.00 80.12 88 GLU A C 1
ATOM 684 O O . GLU A 1 88 ? 14.333 -9.735 15.879 1.00 80.12 88 GLU A O 1
ATOM 689 N N . ARG A 1 89 ? 14.707 -8.653 13.951 1.00 75.56 89 ARG A N 1
ATOM 690 C CA . ARG A 1 89 ? 13.295 -8.555 13.579 1.00 75.56 89 ARG A CA 1
ATOM 691 C C . ARG A 1 89 ? 13.072 -9.218 12.237 1.00 75.56 89 ARG A C 1
ATOM 693 O O . ARG A 1 89 ? 13.749 -8.896 11.264 1.00 75.56 89 ARG A O 1
ATOM 700 N N . HIS A 1 90 ? 12.055 -10.065 12.181 1.00 70.69 90 HIS A N 1
ATOM 701 C CA . HIS A 1 90 ? 11.643 -10.724 10.945 1.00 70.69 90 HIS A CA 1
ATOM 702 C C . HIS A 1 90 ? 10.391 -10.085 10.321 1.00 70.69 90 HIS A C 1
ATOM 704 O O . HIS A 1 90 ? 10.135 -10.296 9.140 1.00 70.69 90 HIS A O 1
ATOM 710 N N . GLU A 1 91 ? 9.652 -9.256 11.072 1.00 70.62 91 GLU A N 1
ATOM 711 C CA . GLU A 1 91 ? 8.407 -8.616 10.627 1.00 70.62 91 GLU A CA 1
ATOM 712 C C . GLU A 1 91 ? 8.253 -7.183 11.170 1.00 70.62 91 GLU A C 1
ATOM 714 O O . GLU A 1 91 ? 8.789 -6.828 12.224 1.00 70.62 91 GLU A O 1
ATOM 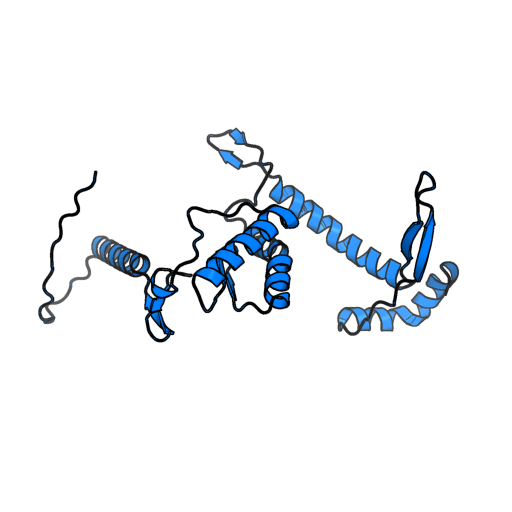719 N N . GLY A 1 92 ? 7.457 -6.377 10.459 1.00 66.88 92 GLY A N 1
ATOM 720 C CA . GLY A 1 92 ? 7.058 -5.029 10.868 1.00 66.88 92 GLY A CA 1
ATOM 721 C C . GLY A 1 92 ? 8.064 -3.916 10.544 1.00 66.88 92 GLY A C 1
ATOM 722 O O . GLY A 1 92 ? 9.221 -4.139 10.197 1.00 66.88 92 GLY A O 1
ATOM 723 N N . THR A 1 93 ? 7.599 -2.672 10.650 1.00 66.25 93 THR A N 1
ATOM 724 C CA . THR A 1 93 ? 8.420 -1.454 10.542 1.00 66.25 93 THR A CA 1
ATOM 725 C C . THR A 1 93 ? 8.813 -0.955 11.939 1.00 66.25 93 THR A C 1
ATOM 727 O O . THR A 1 93 ? 8.000 -1.078 12.860 1.00 66.25 93 THR A O 1
ATOM 730 N N . PRO A 1 94 ? 9.991 -0.324 12.136 1.00 67.81 94 PRO A N 1
ATOM 731 C CA . PRO A 1 94 ? 10.298 0.357 13.394 1.00 67.81 94 PRO A CA 1
ATOM 732 C C . PRO A 1 94 ? 9.214 1.382 13.751 1.00 67.81 94 PRO A C 1
ATOM 734 O O . PRO A 1 94 ? 8.980 2.329 13.001 1.00 67.81 94 PRO A O 1
ATOM 737 N N . GLN A 1 95 ? 8.560 1.212 14.901 1.00 67.38 95 GLN A N 1
ATOM 738 C CA . GLN A 1 95 ? 7.553 2.166 15.365 1.00 67.38 95 GLN A CA 1
ATOM 739 C C . GLN A 1 95 ? 8.208 3.532 15.607 1.00 67.38 95 GLN A C 1
ATOM 741 O O . GLN A 1 95 ? 9.189 3.635 16.338 1.00 67.38 95 GLN A O 1
ATOM 746 N N . GLY A 1 96 ? 7.678 4.575 14.965 1.00 67.44 96 GLY A N 1
ATOM 747 C CA . GLY A 1 96 ? 8.208 5.941 15.059 1.00 67.44 96 GLY A CA 1
ATOM 748 C C . GLY A 1 96 ? 9.237 6.317 13.988 1.00 67.44 96 GLY A C 1
ATOM 749 O O . GLY A 1 96 ? 9.665 7.467 13.948 1.00 67.44 96 GLY A O 1
ATOM 750 N N . GLY A 1 97 ? 9.608 5.402 13.084 1.00 76.38 97 GLY A N 1
ATOM 751 C CA . GLY A 1 97 ? 10.445 5.757 11.937 1.00 76.38 97 GLY A CA 1
ATOM 752 C C . GLY A 1 97 ? 9.682 6.654 10.946 1.00 76.38 97 GLY A C 1
ATOM 753 O O . GLY A 1 97 ? 8.555 6.296 10.590 1.00 76.38 97 GLY A O 1
ATOM 754 N N . PRO A 1 98 ? 10.272 7.752 10.431 1.00 80.75 98 PRO A N 1
ATOM 755 C CA . PRO A 1 98 ? 9.600 8.674 9.503 1.00 80.75 98 PRO A CA 1
ATOM 756 C C . PRO A 1 98 ? 9.218 8.028 8.160 1.00 80.75 98 PRO A C 1
ATOM 758 O O . PRO A 1 98 ? 8.353 8.538 7.457 1.00 80.75 98 PRO A O 1
ATOM 761 N N . LEU A 1 99 ? 9.821 6.883 7.815 1.00 79.31 99 LEU A N 1
ATOM 762 C CA . LEU A 1 99 ? 9.483 6.094 6.624 1.00 79.31 99 LEU A CA 1
ATOM 763 C C . LEU A 1 99 ? 8.240 5.210 6.805 1.00 79.31 99 LEU A C 1
ATOM 765 O O . LEU A 1 99 ? 7.618 4.807 5.827 1.00 79.31 99 LEU A O 1
ATOM 769 N N . SER A 1 100 ? 7.863 4.888 8.040 1.00 78.69 100 SER A N 1
ATOM 770 C CA . SER A 1 100 ? 6.782 3.931 8.308 1.00 78.69 100 SER A CA 1
ATOM 771 C C . SER A 1 100 ? 5.430 4.366 7.722 1.00 78.69 100 SER A C 1
ATOM 773 O O . SER A 1 100 ? 4.768 3.520 7.123 1.00 78.69 100 SER A O 1
ATOM 775 N N . PRO A 1 101 ? 5.019 5.654 7.800 1.00 81.00 101 PRO A N 1
ATOM 776 C CA . PRO A 1 101 ? 3.745 6.096 7.233 1.00 81.00 101 PRO A CA 1
ATOM 777 C C . PRO A 1 101 ? 3.646 5.893 5.716 1.00 81.00 101 PRO A C 1
ATOM 779 O O . PRO A 1 101 ? 2.614 5.440 5.225 1.00 81.00 101 PRO A O 1
ATOM 782 N N . ILE A 1 102 ? 4.714 6.190 4.965 1.00 82.38 102 ILE A N 1
ATOM 783 C CA . ILE A 1 102 ? 4.688 6.052 3.503 1.00 82.38 102 ILE A CA 1
ATOM 784 C C . ILE A 1 102 ? 4.721 4.583 3.072 1.00 82.38 102 ILE A C 1
ATOM 786 O O . ILE A 1 102 ? 4.005 4.206 2.149 1.00 82.38 102 ILE A O 1
ATOM 790 N N . LEU A 1 103 ? 5.473 3.735 3.781 1.00 82.38 103 LEU A N 1
ATOM 791 C CA . LEU A 1 103 ? 5.510 2.294 3.515 1.00 82.38 103 LEU A CA 1
ATOM 792 C C . LEU A 1 103 ? 4.170 1.620 3.829 1.00 82.38 103 LEU A C 1
ATOM 794 O O . LEU A 1 103 ? 3.713 0.786 3.051 1.00 82.38 103 LEU A O 1
ATOM 798 N N . ALA A 1 104 ? 3.517 2.010 4.928 1.00 80.81 104 ALA A N 1
ATOM 799 C CA . ALA A 1 104 ? 2.186 1.517 5.269 1.00 80.81 104 ALA A CA 1
ATOM 800 C C . ALA A 1 104 ? 1.156 1.900 4.198 1.00 80.81 104 ALA A C 1
ATOM 802 O O . ALA A 1 104 ? 0.376 1.056 3.767 1.00 80.81 104 ALA A O 1
ATOM 803 N N . ASN A 1 105 ? 1.186 3.147 3.719 1.00 85.56 105 ASN A N 1
ATOM 804 C CA . ASN A 1 105 ? 0.280 3.587 2.660 1.00 85.56 105 ASN A CA 1
ATOM 805 C C . ASN A 1 105 ? 0.547 2.888 1.325 1.00 85.56 105 ASN A C 1
ATOM 807 O O . ASN A 1 105 ? -0.411 2.518 0.658 1.00 85.56 105 ASN A O 1
ATOM 811 N N . LEU A 1 106 ? 1.811 2.654 0.961 1.00 85.38 106 LEU A N 1
ATOM 812 C CA . LEU A 1 106 ? 2.153 1.906 -0.250 1.00 85.38 106 LEU A CA 1
ATOM 813 C C . LEU A 1 106 ? 1.642 0.458 -0.189 1.00 85.38 106 LEU A C 1
ATOM 815 O O . LEU A 1 106 ? 1.111 -0.047 -1.171 1.00 85.38 106 LEU A O 1
ATOM 819 N N . LEU A 1 107 ? 1.779 -0.202 0.964 1.00 85.19 107 LEU A N 1
ATOM 820 C CA . LEU A 1 107 ? 1.287 -1.567 1.161 1.00 85.19 107 LEU A CA 1
ATOM 821 C C . LEU A 1 107 ? -0.249 -1.646 1.132 1.00 85.19 107 LEU A C 1
ATOM 823 O O . LEU A 1 107 ? -0.809 -2.609 0.613 1.00 85.19 107 LEU A O 1
ATOM 827 N N . LEU A 1 108 ? -0.927 -0.648 1.703 1.00 90.44 108 LEU A N 1
ATOM 828 C CA . LEU A 1 108 ? -2.386 -0.619 1.840 1.00 90.44 108 LEU A CA 1
ATOM 829 C C . LEU A 1 108 ? -3.114 0.002 0.635 1.00 90.44 108 LEU A C 1
ATOM 831 O O . LEU A 1 108 ? -4.338 -0.057 0.585 1.00 90.44 108 LEU A O 1
ATOM 835 N N . ASP A 1 109 ? -2.402 0.527 -0.362 1.00 91.44 109 ASP A N 1
ATOM 836 C CA . ASP A 1 109 ? -2.988 1.023 -1.620 1.00 91.44 109 ASP A CA 1
ATOM 837 C C . ASP A 1 109 ? -3.771 -0.077 -2.364 1.00 91.44 109 ASP A C 1
ATOM 839 O O . ASP A 1 109 ? -4.885 0.125 -2.845 1.00 91.44 109 ASP A O 1
ATOM 843 N N . ASP A 1 110 ? -3.235 -1.298 -2.369 1.00 89.56 110 ASP A N 1
ATOM 844 C CA . ASP A 1 110 ? -3.898 -2.477 -2.930 1.00 89.56 110 ASP A CA 1
ATOM 845 C C . ASP A 1 110 ? -5.201 -2.834 -2.196 1.00 89.56 110 ASP A C 1
ATOM 847 O O . ASP A 1 110 ? -6.121 -3.407 -2.786 1.00 89.56 110 ASP A O 1
ATOM 851 N N . PHE A 1 111 ? -5.272 -2.520 -0.900 1.00 92.81 111 PHE A N 1
ATOM 852 C CA . PHE A 1 111 ? -6.476 -2.697 -0.099 1.00 92.81 111 PHE A CA 1
ATOM 853 C C . PHE A 1 111 ? -7.519 -1.625 -0.423 1.00 92.81 111 PHE A C 1
ATOM 855 O O . PHE A 1 111 ? -8.683 -1.969 -0.628 1.00 92.81 111 PHE A O 1
ATOM 862 N N . ASP A 1 112 ? -7.107 -0.364 -0.556 1.00 93.56 112 ASP A N 1
ATOM 863 C CA . ASP A 1 112 ? -7.999 0.732 -0.945 1.00 93.56 112 ASP A CA 1
ATOM 864 C C . ASP A 1 112 ? -8.632 0.469 -2.317 1.00 93.56 112 ASP A C 1
ATOM 866 O O . ASP A 1 112 ? -9.857 0.487 -2.448 1.00 93.56 112 ASP A O 1
ATOM 870 N N . LYS A 1 113 ? -7.819 0.090 -3.311 1.00 94.06 113 LYS A N 1
ATOM 871 C CA . LYS A 1 113 ? -8.288 -0.277 -4.658 1.00 94.06 113 LYS A CA 1
ATOM 872 C C . LYS A 1 113 ? -9.286 -1.431 -4.646 1.00 94.06 113 LYS A C 1
ATOM 874 O O . LYS A 1 113 ? -10.239 -1.445 -5.425 1.00 94.06 113 LYS A O 1
ATOM 879 N N . GLU A 1 114 ? -9.086 -2.417 -3.775 1.00 94.38 114 GLU A N 1
ATOM 880 C CA . GLU A 1 114 ? -10.024 -3.531 -3.631 1.00 94.38 114 GLU A CA 1
ATOM 881 C C . GLU A 1 114 ? -11.364 -3.066 -3.040 1.00 94.38 114 GLU A C 1
ATOM 883 O O . GLU A 1 114 ? -12.423 -3.512 -3.490 1.00 94.38 114 GLU A O 1
ATOM 888 N N . LEU A 1 115 ? -11.349 -2.156 -2.062 1.00 94.44 115 LEU A N 1
ATOM 889 C CA . LEU A 1 115 ? -12.569 -1.572 -1.501 1.00 94.44 115 LEU A CA 1
ATOM 890 C C . LEU A 1 115 ? -13.316 -0.708 -2.525 1.00 94.44 115 LEU A C 1
ATOM 892 O O . LEU A 1 115 ? -14.538 -0.835 -2.642 1.00 94.44 115 LEU A O 1
ATOM 896 N N . GLU A 1 116 ? -12.595 0.107 -3.296 1.00 95.62 116 GLU A N 1
ATOM 897 C CA . GLU A 1 116 ? -13.144 0.925 -4.385 1.00 95.62 116 GLU A CA 1
ATOM 898 C C . GLU A 1 116 ? -13.785 0.058 -5.468 1.00 95.62 116 GLU A C 1
ATOM 900 O O . GLU A 1 116 ? -14.939 0.273 -5.840 1.00 95.62 116 GLU A O 1
ATOM 905 N N . LYS A 1 117 ? -13.086 -0.993 -5.911 1.00 96.19 117 LYS A N 1
ATOM 906 C CA . LYS A 1 117 ? -13.602 -1.963 -6.886 1.00 96.19 117 LYS A CA 1
ATOM 907 C C . LYS A 1 117 ? -14.896 -2.635 -6.416 1.00 96.19 117 LYS A C 1
ATOM 909 O O . LYS A 1 117 ? -15.752 -2.966 -7.232 1.00 96.19 117 LYS A O 1
ATOM 914 N N . ARG A 1 118 ? -15.048 -2.846 -5.105 1.00 93.81 118 ARG A N 1
ATOM 915 C CA . ARG A 1 118 ? -16.259 -3.410 -4.480 1.00 93.81 118 ARG A CA 1
ATOM 916 C C . ARG A 1 118 ? -17.358 -2.372 -4.225 1.00 93.81 118 ARG A C 1
ATOM 918 O O . ARG A 1 118 ? -18.432 -2.749 -3.757 1.00 93.81 118 ARG A O 1
ATOM 925 N N . GLY A 1 119 ? -17.107 -1.093 -4.505 1.00 94.12 119 GLY A N 1
ATOM 926 C CA . GLY A 1 119 ? -18.054 0.001 -4.290 1.00 94.12 119 GLY A CA 1
ATOM 927 C C . GLY A 1 119 ? -18.295 0.323 -2.814 1.00 94.12 119 GLY A C 1
ATOM 928 O O . GLY A 1 119 ? -19.390 0.746 -2.444 1.00 94.12 119 GLY A O 1
ATOM 929 N N . HIS A 1 120 ? -17.317 0.070 -1.941 1.00 95.50 120 HIS A N 1
ATOM 930 C CA . HIS A 1 120 ? -17.445 0.377 -0.520 1.00 95.50 120 HIS A CA 1
ATOM 931 C C . HIS A 1 120 ? -17.158 1.852 -0.227 1.00 95.50 120 HIS A C 1
ATOM 933 O O . HIS A 1 120 ? -16.222 2.437 -0.759 1.00 95.50 120 HIS A O 1
ATOM 939 N N . HIS A 1 121 ? -17.928 2.434 0.693 1.00 92.88 121 HIS A N 1
ATOM 940 C CA . HIS A 1 121 ? -17.593 3.718 1.301 1.00 92.88 121 HIS A CA 1
ATOM 941 C C . HIS A 1 121 ? -16.721 3.466 2.527 1.00 92.88 121 HIS A C 1
ATOM 943 O O . HIS A 1 121 ? -17.129 2.745 3.442 1.00 92.88 121 HIS A O 1
ATOM 949 N N . PHE A 1 122 ? -15.529 4.050 2.563 1.00 93.44 122 PHE A N 1
ATOM 950 C CA . PHE A 1 122 ? -14.584 3.842 3.652 1.00 93.44 122 PHE A CA 1
ATOM 951 C C . PHE A 1 122 ? -13.767 5.101 3.936 1.00 93.44 122 PHE A C 1
ATOM 953 O O . PHE A 1 122 ? -13.724 6.035 3.140 1.00 93.44 122 PHE A O 1
ATOM 960 N N . CYS A 1 123 ? -13.143 5.130 5.108 1.00 90.00 123 CYS A N 1
ATOM 961 C CA . CYS A 1 123 ? -12.157 6.132 5.484 1.00 90.00 123 CYS A CA 1
ATOM 962 C C . CYS A 1 123 ? -10.995 5.411 6.160 1.00 90.00 123 CYS A C 1
ATOM 964 O O . CYS A 1 123 ? -11.225 4.632 7.087 1.00 90.00 123 CYS A O 1
ATOM 966 N N . ARG A 1 124 ? -9.770 5.657 5.696 1.00 90.31 124 ARG A N 1
ATOM 967 C CA . ARG A 1 124 ? -8.548 5.064 6.240 1.00 90.31 124 ARG A CA 1
ATOM 968 C C . ARG A 1 124 ? -7.560 6.162 6.608 1.00 90.31 124 ARG A C 1
ATOM 970 O O . ARG A 1 124 ? -7.390 7.129 5.871 1.00 90.31 124 ARG A O 1
ATOM 977 N N . TYR A 1 125 ? -6.905 5.993 7.745 1.00 82.69 125 TYR A N 1
ATOM 978 C CA . TYR A 1 125 ? -5.806 6.819 8.207 1.00 82.69 125 TYR A CA 1
ATOM 979 C C . TYR A 1 125 ? -4.695 5.906 8.723 1.00 82.69 125 TYR A C 1
ATOM 981 O O . TYR A 1 125 ? -4.838 5.272 9.767 1.00 82.69 125 TYR A O 1
ATOM 989 N N . ALA A 1 126 ? -3.586 5.842 7.982 1.00 81.62 126 ALA A N 1
ATOM 990 C CA . ALA A 1 126 ? -2.523 4.866 8.212 1.00 81.62 126 ALA A CA 1
ATOM 991 C C . ALA A 1 126 ? -3.086 3.428 8.277 1.00 81.62 126 ALA A C 1
ATOM 993 O O . ALA A 1 126 ? -3.667 2.958 7.297 1.00 81.62 126 ALA A O 1
ATOM 994 N N . ASP A 1 127 ? -2.912 2.743 9.405 1.00 80.38 127 ASP A N 1
ATOM 995 C CA . ASP A 1 127 ? -3.387 1.384 9.664 1.00 80.38 127 ASP A CA 1
ATOM 996 C C . ASP A 1 127 ? -4.826 1.315 10.207 1.00 80.38 127 ASP A C 1
ATOM 998 O O . ASP A 1 127 ? -5.415 0.235 10.222 1.00 80.38 127 ASP A O 1
ATOM 1002 N N . ASP A 1 128 ? -5.412 2.442 10.627 1.00 83.00 128 ASP A N 1
ATOM 1003 C CA . ASP A 1 128 ? -6.780 2.498 11.151 1.00 83.00 128 ASP A CA 1
ATOM 1004 C C . ASP A 1 128 ? -7.772 2.837 10.030 1.00 83.00 128 ASP A C 1
ATOM 1006 O O . ASP A 1 128 ? -7.615 3.828 9.315 1.00 83.00 128 ASP A O 1
ATOM 1010 N N . GLY A 1 129 ? -8.814 2.028 9.858 1.00 88.25 129 GLY A N 1
ATOM 1011 C CA . GLY A 1 129 ? -9.777 2.201 8.777 1.00 88.25 129 GLY A CA 1
ATOM 1012 C C . GLY A 1 129 ? -11.178 1.735 9.142 1.00 88.25 129 GLY A C 1
ATOM 1013 O O . GLY A 1 129 ? -11.363 0.722 9.813 1.00 88.25 129 GLY A O 1
ATOM 1014 N N . ASN A 1 130 ? -12.175 2.469 8.652 1.00 91.50 130 ASN A N 1
ATOM 1015 C CA . ASN A 1 130 ? -13.593 2.172 8.825 1.00 91.50 130 ASN A CA 1
ATOM 1016 C C . ASN A 1 130 ? -14.261 1.966 7.470 1.00 91.50 130 ASN A C 1
ATOM 1018 O O . ASN A 1 130 ? -14.082 2.778 6.564 1.00 91.50 130 ASN A O 1
ATOM 1022 N N . ILE A 1 131 ? -15.094 0.931 7.366 1.00 93.94 131 ILE A N 1
ATOM 1023 C CA . ILE A 1 131 ? -15.936 0.665 6.197 1.00 93.94 131 ILE A CA 1
ATOM 1024 C C . ILE A 1 131 ? -17.394 0.833 6.615 1.00 93.94 131 ILE A C 1
ATOM 1026 O O . ILE A 1 131 ? -17.847 0.214 7.579 1.00 93.94 131 ILE A O 1
ATOM 1030 N N . TYR A 1 132 ? -18.133 1.664 5.887 1.00 92.19 132 TYR A N 1
ATOM 1031 C CA . TYR A 1 132 ? -19.508 2.021 6.212 1.00 92.19 132 TYR A CA 1
ATOM 1032 C C . TYR A 1 132 ? -20.494 1.182 5.398 1.00 92.19 132 TYR A C 1
ATOM 1034 O O . TYR A 1 132 ? -20.422 1.096 4.172 1.00 92.19 132 TYR A O 1
ATOM 1042 N N . VAL A 1 133 ? -21.441 0.557 6.096 1.00 93.56 133 VAL A N 1
ATOM 1043 C CA . VAL A 1 133 ? -22.449 -0.343 5.522 1.00 93.56 133 VAL A CA 1
ATOM 1044 C C . VAL A 1 133 ? -23.821 -0.076 6.135 1.00 93.56 133 VAL A C 1
ATOM 1046 O O . VAL A 1 133 ? -23.930 0.473 7.227 1.00 93.56 133 VAL A O 1
ATOM 1049 N N . ARG A 1 134 ? -24.884 -0.494 5.441 1.00 90.62 134 ARG A N 1
ATOM 1050 C CA . ARG A 1 134 ? -26.272 -0.210 5.848 1.00 90.62 134 ARG A CA 1
ATOM 1051 C C . ARG A 1 134 ? -26.841 -1.155 6.912 1.00 90.62 134 ARG A C 1
ATOM 1053 O O . ARG A 1 134 ? -27.889 -0.859 7.469 1.00 90.62 134 ARG A O 1
ATOM 1060 N N . SER A 1 135 ? -26.212 -2.302 7.171 1.00 90.94 135 SER A N 1
ATOM 1061 C CA . SER A 1 135 ? -26.720 -3.274 8.146 1.00 90.94 135 SER A CA 1
ATOM 1062 C C . SER A 1 135 ? -25.603 -4.042 8.841 1.00 90.94 135 SER A C 1
ATOM 1064 O O . SER A 1 135 ? -24.536 -4.272 8.268 1.00 90.94 135 SER A O 1
ATOM 1066 N N . ARG A 1 136 ? -25.878 -4.503 10.067 1.00 91.25 136 ARG A N 1
ATOM 1067 C CA . ARG A 1 136 ? -24.942 -5.313 10.858 1.00 91.25 136 ARG A CA 1
ATOM 1068 C C . ARG A 1 136 ? -24.521 -6.593 10.134 1.00 91.25 136 ARG A C 1
ATOM 1070 O O . ARG A 1 136 ? -23.332 -6.863 10.027 1.00 91.25 136 ARG A O 1
ATOM 1077 N N . LYS A 1 137 ? -25.479 -7.309 9.534 1.00 92.75 137 LYS A N 1
ATOM 1078 C CA . LYS A 1 137 ? -25.216 -8.517 8.733 1.00 92.75 137 LYS A CA 1
ATOM 1079 C C . LYS A 1 137 ? -24.287 -8.233 7.545 1.00 92.75 137 LYS A C 1
ATOM 1081 O O . LYS A 1 137 ? -23.414 -9.039 7.230 1.00 92.75 137 LYS A O 1
ATOM 1086 N N . ALA A 1 138 ? -24.448 -7.083 6.882 1.00 91.88 138 ALA A N 1
ATOM 1087 C CA . ALA A 1 138 ? -23.518 -6.665 5.836 1.00 91.88 138 ALA A CA 1
ATOM 1088 C C . ALA A 1 138 ? -22.129 -6.346 6.409 1.00 91.88 138 ALA A C 1
ATOM 1090 O O . ALA A 1 138 ? -21.136 -6.706 5.784 1.00 91.88 138 ALA A O 1
ATOM 1091 N N . GLY A 1 139 ? -22.059 -5.730 7.591 1.00 93.31 139 GLY A N 1
ATOM 1092 C CA . GLY A 1 139 ? -20.807 -5.422 8.286 1.00 93.31 139 GLY A CA 1
ATOM 1093 C C . GLY A 1 139 ? -20.017 -6.667 8.655 1.00 93.31 139 GLY A C 1
ATOM 1094 O O . GLY A 1 139 ? -18.838 -6.750 8.335 1.00 93.31 139 GLY A O 1
ATOM 1095 N N . GLU A 1 140 ? -20.671 -7.670 9.235 1.00 94.44 140 GLU A N 1
ATOM 1096 C CA . GLU A 1 140 ? -20.055 -8.958 9.577 1.00 94.44 140 GLU A CA 1
ATOM 1097 C C . GLU A 1 140 ? -19.528 -9.676 8.323 1.00 94.44 140 GLU A C 1
ATOM 1099 O O . GLU A 1 140 ? -18.383 -10.131 8.295 1.00 94.44 140 GLU A O 1
ATOM 1104 N N . ARG A 1 141 ? -20.317 -9.689 7.238 1.00 95.06 141 ARG A N 1
ATOM 1105 C CA . ARG A 1 141 ? -19.901 -10.249 5.942 1.00 95.06 141 ARG A CA 1
ATOM 1106 C C . ARG A 1 141 ? -18.684 -9.524 5.358 1.00 95.06 141 ARG A C 1
ATOM 1108 O O . ARG A 1 141 ? -17.751 -10.173 4.887 1.00 95.06 141 ARG A O 1
ATOM 1115 N N . VAL A 1 142 ? -18.699 -8.190 5.357 1.00 94.81 142 VAL A N 1
ATOM 1116 C CA . VAL A 1 142 ? -17.590 -7.373 4.840 1.00 94.81 142 VAL A CA 1
ATOM 1117 C C . VAL A 1 142 ? -16.346 -7.561 5.703 1.00 94.81 142 VAL A C 1
ATOM 1119 O O . VAL A 1 142 ? -15.279 -7.801 5.152 1.00 94.81 142 VAL A O 1
ATOM 1122 N N . MET A 1 143 ? -16.477 -7.548 7.030 1.00 94.12 143 MET A N 1
ATOM 1123 C CA . MET A 1 143 ? -15.372 -7.762 7.967 1.00 94.12 143 MET A CA 1
ATOM 1124 C C . MET A 1 143 ? -14.698 -9.120 7.748 1.00 94.12 143 MET A C 1
ATOM 1126 O O . MET A 1 143 ? -13.470 -9.184 7.694 1.00 94.12 143 MET A O 1
ATOM 1130 N N . ALA A 1 144 ? -15.473 -10.191 7.557 1.00 94.12 144 ALA A N 1
ATOM 1131 C CA . ALA A 1 144 ? -14.932 -11.511 7.237 1.00 94.12 144 ALA A CA 1
ATOM 1132 C C . ALA A 1 144 ? -14.184 -11.516 5.891 1.00 94.12 144 ALA A C 1
ATOM 1134 O O . ALA A 1 144 ? -13.052 -11.989 5.811 1.00 94.12 144 ALA A O 1
ATOM 1135 N N . SER A 1 145 ? -14.783 -10.937 4.845 1.00 94.69 145 SER A N 1
ATOM 1136 C CA . SER A 1 145 ? -14.180 -10.886 3.506 1.00 94.69 145 SER A CA 1
ATOM 1137 C C . SER A 1 145 ? -12.908 -10.033 3.448 1.00 94.69 145 SER A C 1
ATOM 1139 O O . SER A 1 145 ? -11.930 -10.425 2.816 1.00 94.69 145 SER A O 1
ATOM 1141 N N . VAL A 1 146 ? -12.910 -8.879 4.114 1.00 93.31 146 VAL A N 1
ATOM 1142 C CA . VAL A 1 146 ? -11.754 -7.980 4.208 1.00 93.31 146 VAL A CA 1
ATOM 1143 C C . VAL A 1 146 ? -10.637 -8.632 5.008 1.00 93.31 146 VAL A C 1
ATOM 1145 O O . VAL A 1 146 ? -9.490 -8.590 4.581 1.00 93.31 146 VAL A O 1
ATOM 1148 N N . THR A 1 147 ? -10.962 -9.303 6.113 1.00 93.31 147 THR A N 1
ATOM 1149 C CA . THR A 1 147 ? -9.969 -10.033 6.911 1.00 93.31 147 THR A CA 1
ATOM 1150 C C . THR A 1 147 ? -9.300 -11.128 6.081 1.00 93.31 147 THR A C 1
ATOM 1152 O O . THR A 1 147 ? -8.077 -11.206 6.059 1.00 93.31 147 THR A O 1
ATOM 1155 N N . ALA A 1 148 ? -10.077 -11.911 5.324 1.00 94.00 148 ALA A N 1
ATOM 1156 C CA . ALA A 1 148 ? -9.537 -12.926 4.419 1.00 94.00 148 ALA A CA 1
ATOM 1157 C C . ALA A 1 148 ? -8.634 -12.325 3.325 1.00 94.00 148 ALA A C 1
ATOM 1159 O O . ALA A 1 148 ? -7.614 -12.914 2.975 1.00 94.00 148 ALA A O 1
ATOM 1160 N N . PHE A 1 149 ? -8.974 -11.144 2.801 1.00 92.81 149 PHE A N 1
ATOM 1161 C CA . PHE A 1 149 ? -8.129 -10.441 1.836 1.00 92.81 149 PHE A CA 1
ATOM 1162 C C . PHE A 1 149 ? -6.817 -9.948 2.464 1.00 92.81 149 PHE A C 1
ATOM 1164 O O . PHE A 1 149 ? -5.750 -10.170 1.896 1.00 92.81 149 PHE A O 1
ATOM 1171 N N . LEU A 1 150 ? -6.885 -9.309 3.635 1.00 91.12 150 LEU A N 1
ATOM 1172 C CA . LEU A 1 150 ? -5.714 -8.782 4.340 1.00 91.12 150 LEU A CA 1
ATOM 1173 C C . LEU A 1 150 ? -4.763 -9.907 4.767 1.00 91.12 150 LEU A C 1
ATOM 1175 O O . LEU A 1 150 ? -3.571 -9.827 4.485 1.00 91.12 150 LEU A O 1
ATOM 1179 N N . GLU A 1 151 ? -5.283 -10.972 5.379 1.00 92.88 151 GLU A N 1
ATOM 1180 C CA . GLU A 1 151 ? -4.479 -12.106 5.856 1.00 92.88 151 GLU A CA 1
ATOM 1181 C C . GLU A 1 151 ? -3.989 -12.989 4.693 1.00 92.88 151 GLU A C 1
ATOM 1183 O O . GLU A 1 151 ? -2.873 -13.498 4.736 1.00 92.88 151 GLU A O 1
ATOM 1188 N N . GLY A 1 152 ? -4.785 -13.151 3.631 1.00 91.88 152 GLY A N 1
ATOM 1189 C CA . GLY A 1 152 ? -4.441 -14.009 2.494 1.00 91.88 152 GLY A CA 1
ATOM 1190 C C . GLY A 1 152 ? -3.552 -13.336 1.448 1.00 91.88 152 GLY A C 1
ATOM 1191 O O . GLY A 1 152 ? -2.517 -13.884 1.073 1.00 91.88 152 GLY A O 1
ATOM 1192 N N . LYS A 1 153 ? -3.951 -12.154 0.957 1.00 88.81 153 LYS A N 1
ATOM 1193 C CA . LYS A 1 153 ? -3.263 -11.458 -0.146 1.00 88.81 153 LYS A CA 1
ATOM 1194 C C . LYS A 1 153 ? -2.134 -10.561 0.356 1.00 88.81 153 LYS A C 1
ATOM 1196 O O . LYS A 1 153 ? -1.055 -10.578 -0.226 1.00 88.81 153 LYS A O 1
ATOM 1201 N N . LEU A 1 154 ? -2.387 -9.774 1.404 1.00 86.25 154 LEU A N 1
ATOM 1202 C CA . LEU A 1 154 ? -1.403 -8.820 1.936 1.00 86.25 154 LEU A CA 1
ATOM 1203 C C . LEU A 1 154 ? -0.553 -9.395 3.075 1.00 86.25 154 LEU A C 1
ATOM 1205 O O . LEU A 1 154 ? 0.405 -8.753 3.492 1.00 86.25 154 LEU A O 1
ATOM 1209 N N . GLN A 1 155 ? -0.892 -10.593 3.563 1.00 89.31 155 GLN A N 1
ATOM 1210 C CA . GLN A 1 155 ? -0.239 -11.258 4.695 1.00 89.31 155 GLN A CA 1
ATOM 1211 C C . GLN A 1 155 ? -0.161 -10.380 5.955 1.00 89.31 155 GLN A C 1
ATOM 1213 O O . GLN A 1 155 ? 0.799 -10.424 6.720 1.00 89.31 155 GLN A O 1
ATOM 1218 N N . LEU A 1 156 ? -1.204 -9.578 6.181 1.00 87.25 156 LEU A N 1
ATOM 1219 C CA . LEU A 1 156 ? -1.340 -8.703 7.339 1.00 87.25 156 LEU A CA 1
ATOM 1220 C C . LEU A 1 156 ? -2.286 -9.316 8.368 1.00 87.25 156 LEU A C 1
ATOM 1222 O O . LEU A 1 156 ? -3.416 -9.685 8.051 1.00 87.25 156 LEU A O 1
ATOM 1226 N N . LYS A 1 157 ? -1.850 -9.367 9.629 1.00 87.19 157 LYS A N 1
ATOM 1227 C CA . LYS A 1 157 ? -2.666 -9.868 10.740 1.00 87.19 157 LYS A CA 1
ATOM 1228 C C . LYS A 1 157 ? -3.626 -8.794 11.249 1.00 87.19 157 LYS A C 1
ATOM 1230 O O . LYS A 1 157 ? -3.200 -7.742 11.725 1.00 87.19 157 LYS A O 1
ATOM 1235 N N . VAL A 1 158 ? -4.924 -9.088 11.236 1.00 87.12 158 VAL A N 1
ATOM 1236 C CA . VAL A 1 158 ? -5.950 -8.174 11.756 1.00 87.12 158 VAL A CA 1
ATOM 1237 C C . VAL A 1 158 ? -6.008 -8.240 13.284 1.00 87.12 158 VAL A C 1
ATOM 1239 O O . VAL A 1 158 ? -6.091 -9.316 13.884 1.00 87.12 158 VAL A O 1
ATOM 1242 N N . ASN A 1 159 ? -6.025 -7.080 13.948 1.00 86.81 159 ASN A N 1
ATOM 1243 C CA . ASN A 1 159 ? -6.240 -7.017 15.393 1.00 86.81 159 ASN A CA 1
ATOM 1244 C C . ASN A 1 159 ? -7.724 -7.248 15.722 1.00 86.81 159 ASN A C 1
ATOM 1246 O O . ASN A 1 159 ? -8.523 -6.311 15.743 1.00 86.81 159 ASN A O 1
ATOM 1250 N N . ARG A 1 160 ? -8.089 -8.500 16.010 1.00 86.38 160 ARG A N 1
ATOM 1251 C CA . 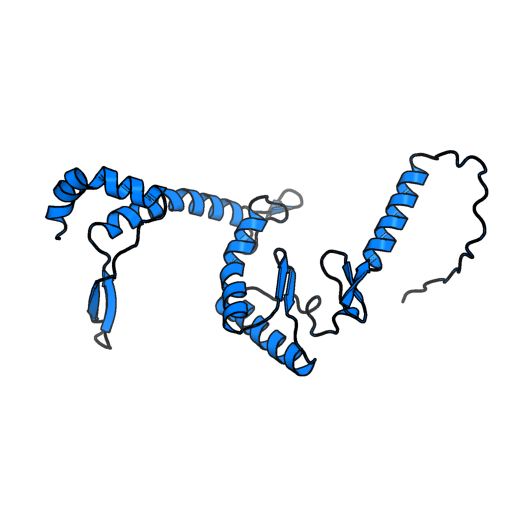ARG A 1 160 ? -9.475 -8.919 16.290 1.00 86.38 160 ARG A 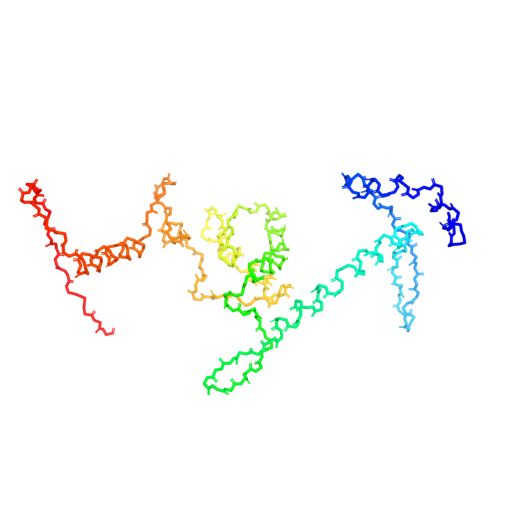CA 1
ATOM 1252 C C . ARG A 1 160 ? -10.054 -8.350 17.588 1.00 86.38 160 ARG A C 1
ATOM 1254 O O . ARG A 1 160 ? -11.265 -8.252 17.701 1.00 86.38 160 ARG A O 1
ATOM 1261 N N . GLN A 1 161 ? -9.216 -7.940 18.543 1.00 85.19 161 GLN A N 1
ATOM 1262 C CA . GLN A 1 161 ? -9.683 -7.277 19.769 1.00 85.19 161 GLN A CA 1
ATOM 1263 C C . GLN A 1 161 ? -10.106 -5.830 19.501 1.00 85.19 161 GLN A C 1
ATOM 1265 O O . GLN A 1 161 ? -11.038 -5.320 20.119 1.00 85.19 161 GLN A O 1
ATOM 1270 N N . LYS A 1 162 ? -9.417 -5.152 18.576 1.00 83.94 162 LYS A N 1
ATOM 1271 C CA . LYS A 1 162 ? -9.745 -3.779 18.177 1.00 83.94 162 LYS A CA 1
ATOM 1272 C C . LYS A 1 162 ? -10.796 -3.723 17.068 1.00 83.94 162 LYS A C 1
ATOM 1274 O O . LYS A 1 162 ? -11.529 -2.738 17.003 1.00 83.94 162 LYS A O 1
ATOM 1279 N N . SER A 1 163 ? -10.891 -4.747 16.224 1.00 88.06 163 SER A N 1
ATOM 1280 C CA . SER A 1 163 ? -11.771 -4.781 15.047 1.00 88.06 163 SER A CA 1
ATOM 1281 C C . SER A 1 163 ? -13.159 -5.312 15.395 1.00 88.06 163 SER A C 1
ATOM 1283 O O . SER A 1 163 ? -13.276 -6.375 15.995 1.00 88.06 163 SER A O 1
ATOM 1285 N N . ALA A 1 164 ? -14.214 -4.597 15.003 1.00 88.69 164 ALA A N 1
ATOM 1286 C CA . ALA A 1 164 ? -15.588 -5.032 15.236 1.00 88.69 164 ALA A CA 1
ATOM 1287 C C . ALA A 1 164 ? -16.553 -4.436 14.203 1.00 88.69 164 ALA A C 1
ATOM 1289 O O . ALA A 1 164 ? -16.424 -3.267 13.838 1.00 88.69 164 ALA A O 1
ATOM 1290 N N . ALA A 1 165 ? -17.558 -5.219 13.803 1.00 91.12 165 ALA A N 1
ATOM 1291 C CA . ALA A 1 165 ? -18.751 -4.717 13.132 1.00 91.12 165 ALA A CA 1
ATOM 1292 C C . ALA A 1 165 ? -19.708 -4.165 14.199 1.00 91.12 165 ALA A C 1
ATOM 1294 O O . ALA A 1 165 ? -20.367 -4.923 14.909 1.00 91.12 165 ALA A O 1
ATOM 1295 N N . ALA A 1 166 ? -19.737 -2.845 14.341 1.00 88.56 166 ALA A N 1
ATOM 1296 C CA . ALA A 1 166 ? -20.479 -2.148 15.386 1.00 88.56 166 ALA A CA 1
ATOM 1297 C C . ALA A 1 166 ? -21.191 -0.924 14.812 1.00 88.56 166 ALA A C 1
ATOM 1299 O O . ALA A 1 166 ? -20.862 -0.462 13.713 1.00 88.56 166 ALA A O 1
ATOM 1300 N N . TYR A 1 167 ? -22.152 -0.385 15.560 1.00 86.00 167 TYR A N 1
ATOM 1301 C CA . TYR A 1 167 ? -22.776 0.868 15.163 1.00 86.00 167 TYR A CA 1
ATOM 1302 C C . TYR A 1 167 ? -21.769 2.013 15.252 1.00 86.00 167 TYR A C 1
ATOM 1304 O O . TYR A 1 167 ? -20.895 2.060 16.119 1.00 86.00 167 TYR A O 1
ATOM 1312 N N . VAL A 1 168 ? -21.906 2.959 14.328 1.00 83.44 168 VAL A N 1
ATOM 1313 C CA . VAL A 1 168 ? -21.008 4.108 14.182 1.00 83.44 168 VAL A CA 1
ATOM 1314 C C . VAL A 1 168 ? -20.919 4.937 15.480 1.00 83.44 168 VAL A C 1
ATOM 1316 O O . VAL A 1 168 ? -19.847 5.431 15.826 1.00 83.44 168 VAL A O 1
ATOM 1319 N N . GLU A 1 169 ? -22.010 4.994 16.245 1.00 80.19 169 GLU A N 1
ATOM 1320 C CA . GLU A 1 169 ? -22.118 5.686 17.539 1.00 80.19 169 GLU A CA 1
ATOM 1321 C C . GLU A 1 169 ? -21.350 5.007 18.679 1.00 80.19 169 GLU A C 1
ATOM 1323 O O . GLU A 1 169 ? -20.936 5.651 19.643 1.00 80.19 169 GLU A O 1
ATOM 1328 N N . GLU A 1 170 ? -21.109 3.704 18.581 1.00 81.25 170 GLU A N 1
ATOM 1329 C CA . GLU A 1 170 ? -20.386 2.944 19.602 1.00 81.25 170 GLU A CA 1
ATOM 1330 C C . GLU A 1 170 ? -18.869 3.098 19.426 1.00 81.25 170 GLU A C 1
ATOM 1332 O O . GLU A 1 170 ? -18.087 2.971 20.377 1.00 81.25 170 GLU A O 1
ATOM 1337 N N . ARG A 1 171 ? -18.439 3.439 18.208 1.00 81.25 171 ARG A N 1
ATOM 1338 C CA . ARG A 1 171 ? -17.036 3.501 17.807 1.00 81.25 171 ARG A CA 1
ATOM 1339 C C . ARG A 1 171 ? -16.472 4.915 17.920 1.00 81.25 171 ARG A C 1
ATOM 1341 O O . ARG A 1 171 ? -17.170 5.901 18.145 1.00 81.25 171 ARG A O 1
ATOM 1348 N N . GLN A 1 172 ? -15.153 4.985 17.874 1.00 82.69 172 GLN A N 1
ATOM 1349 C CA . GLN A 1 172 ? -14.382 6.222 17.910 1.00 82.69 172 GLN A CA 1
ATOM 1350 C C . GLN A 1 172 ? -13.286 6.097 16.860 1.00 82.69 172 GLN A C 1
ATOM 1352 O O . GLN A 1 172 ? -12.703 5.025 16.715 1.00 82.69 172 GLN A O 1
ATOM 1357 N N . PHE A 1 173 ? -13.040 7.178 16.131 1.00 80.75 173 PHE A N 1
ATOM 1358 C CA . PHE A 1 173 ? -12.070 7.243 15.048 1.00 80.75 173 PHE A CA 1
ATOM 1359 C C . PHE A 1 173 ? -11.355 8.588 15.112 1.00 80.75 173 PHE A C 1
ATOM 1361 O O . PHE A 1 173 ? -12.003 9.629 15.229 1.00 80.75 173 PHE A O 1
ATOM 1368 N N . LEU A 1 174 ? -10.020 8.562 15.123 1.00 80.25 174 LEU A N 1
ATOM 1369 C CA . LEU A 1 174 ? -9.168 9.758 15.216 1.00 80.25 174 LEU A CA 1
ATOM 1370 C C . LEU A 1 174 ? -9.528 10.711 16.376 1.00 80.25 174 LEU A C 1
ATOM 1372 O O . LEU A 1 174 ? -9.404 11.925 16.272 1.00 80.25 174 LEU A O 1
ATOM 1376 N N . GLY A 1 175 ? -9.983 10.165 17.510 1.00 76.50 175 GLY A N 1
ATOM 1377 C CA . GLY A 1 175 ? -10.362 10.954 18.692 1.00 76.50 175 GLY A CA 1
ATOM 1378 C C . GLY A 1 175 ? -11.769 11.562 18.648 1.00 76.50 175 GLY A C 1
ATOM 1379 O O . GLY A 1 175 ? -12.174 12.199 19.627 1.00 76.50 175 GLY A O 1
ATOM 1380 N N . HIS A 1 176 ? -12.521 11.301 17.580 1.00 81.75 176 HIS A N 1
ATOM 1381 C CA . HIS A 1 176 ? -13.909 11.704 17.388 1.00 81.75 176 HIS A CA 1
ATOM 1382 C C . HIS A 1 176 ? -14.853 10.500 17.427 1.00 81.75 176 HIS A C 1
ATOM 1384 O O . HIS A 1 176 ? -14.434 9.345 17.344 1.00 81.75 176 HIS A O 1
ATOM 1390 N N . ARG A 1 177 ? -16.147 10.777 17.556 1.00 82.94 177 ARG A N 1
ATOM 1391 C CA . ARG A 1 177 ? -17.244 9.817 17.420 1.00 82.94 177 ARG A CA 1
ATOM 1392 C C . ARG A 1 177 ? -18.329 10.456 16.565 1.00 82.94 177 ARG A C 1
ATOM 1394 O O . ARG A 1 177 ? -18.544 11.660 16.642 1.00 82.94 177 ARG A O 1
ATOM 1401 N N . LEU A 1 178 ? -19.017 9.657 15.770 1.00 80.81 178 LEU A N 1
ATOM 1402 C CA . LEU A 1 178 ? -20.197 10.095 15.036 1.00 80.81 178 LEU A CA 1
ATOM 1403 C C . LEU A 1 178 ? -21.431 9.814 15.901 1.00 80.81 178 LEU A C 1
ATOM 1405 O O . LEU A 1 178 ? -21.597 8.707 16.396 1.00 80.81 178 LEU A O 1
ATOM 1409 N N . LEU A 1 179 ? -22.239 10.838 16.148 1.00 79.50 179 LEU A N 1
ATOM 1410 C CA . LEU A 1 179 ? -23.457 10.791 16.953 1.00 79.50 179 LEU A CA 1
ATOM 1411 C C . LEU A 1 179 ? -24.683 10.545 16.062 1.00 79.50 179 LEU A C 1
ATOM 1413 O O . LEU A 1 179 ? -24.619 10.707 14.838 1.00 79.50 179 LEU A O 1
ATOM 1417 N N . ALA A 1 180 ? -25.815 10.233 16.697 1.00 72.50 180 ALA A N 1
ATOM 1418 C CA . ALA A 1 180 ? -27.106 10.105 16.031 1.00 72.50 180 ALA A CA 1
ATOM 1419 C C . ALA A 1 180 ? -27.396 11.308 15.116 1.00 72.50 180 ALA A C 1
ATOM 1421 O O . ALA A 1 180 ? -27.162 12.469 15.472 1.00 72.50 180 ALA A O 1
ATOM 1422 N N . GLY A 1 181 ? -27.874 11.021 13.904 1.00 73.56 181 GLY A N 1
ATOM 1423 C CA . GLY A 1 181 ? -28.111 12.033 12.870 1.00 73.56 181 GLY A CA 1
ATOM 1424 C C . GLY A 1 181 ? -26.851 12.534 12.151 1.00 73.56 181 GLY A C 1
ATOM 1425 O O . GLY A 1 181 ? -26.918 13.549 11.466 1.00 73.56 181 GLY A O 1
ATOM 1426 N N . GLY A 1 182 ? -25.704 11.858 12.301 1.00 73.81 182 GLY A N 1
ATOM 1427 C CA . GLY A 1 182 ? -24.475 12.164 11.556 1.00 73.81 182 GLY A CA 1
ATOM 1428 C C . GLY A 1 182 ? -23.667 13.342 12.107 1.00 73.81 182 GLY A C 1
ATOM 1429 O O . GLY A 1 182 ? -22.755 13.829 11.440 1.00 73.81 182 GLY A O 1
ATOM 1430 N N . LYS A 1 183 ? -23.976 13.812 13.321 1.00 81.69 183 LYS A N 1
ATOM 1431 C CA . LYS A 1 183 ? -23.236 14.907 13.964 1.00 81.69 183 LYS A CA 1
ATOM 1432 C C . LYS A 1 183 ? -21.887 14.421 14.489 1.00 81.69 183 LYS A C 1
ATOM 1434 O O . LYS A 1 183 ? -21.784 13.328 15.037 1.00 81.69 183 LYS A O 1
ATOM 1439 N N . LEU A 1 184 ? -20.856 15.252 14.387 1.00 82.88 184 LEU A N 1
ATOM 1440 C CA . LEU A 1 184 ? -19.544 14.949 14.954 1.00 82.88 184 LEU A CA 1
ATOM 1441 C C . LEU A 1 184 ? -19.524 15.257 16.460 1.00 82.88 184 LEU A C 1
ATOM 1443 O O . LEU A 1 184 ? -19.909 16.343 16.885 1.00 82.88 184 LEU A O 1
ATOM 1447 N N . GLY A 1 185 ? -19.051 14.307 17.262 1.00 81.62 185 GLY A N 1
ATOM 1448 C CA . GLY A 1 185 ? -18.857 14.431 18.704 1.00 81.62 185 GLY A CA 1
ATOM 1449 C C . GLY A 1 185 ? -17.421 14.120 19.128 1.00 81.62 185 GLY A C 1
ATOM 1450 O O . GLY A 1 185 ? -16.648 13.486 18.404 1.00 81.62 185 GLY A O 1
ATOM 1451 N N . LEU A 1 186 ? -17.048 14.559 20.331 1.00 80.12 186 LEU A N 1
ATOM 1452 C CA . LEU A 1 186 ? -15.761 14.218 20.941 1.00 80.12 186 LEU A CA 1
ATOM 1453 C C . LEU A 1 186 ? -15.825 12.827 21.575 1.00 80.12 186 LEU A C 1
ATOM 1455 O O . LEU A 1 186 ? -16.770 12.507 22.297 1.00 80.12 186 LEU A O 1
ATOM 1459 N N . ALA A 1 187 ? -14.794 12.008 21.356 1.00 80.19 187 ALA A N 1
ATOM 1460 C CA . ALA A 1 187 ? -14.700 10.732 22.052 1.00 80.19 187 ALA A CA 1
ATOM 1461 C C . ALA A 1 187 ? -14.530 10.967 23.571 1.00 80.19 187 ALA A C 1
ATOM 1463 O O . ALA A 1 187 ? -13.705 11.804 23.961 1.00 80.19 187 ALA A O 1
ATOM 1464 N N . PRO A 1 188 ? -15.214 10.204 24.449 1.00 80.19 188 PRO A N 1
ATOM 1465 C CA . PRO A 1 188 ? -15.126 10.394 25.901 1.00 80.19 188 PRO A CA 1
ATOM 1466 C C . PRO A 1 188 ? -13.686 10.376 26.427 1.00 80.19 188 PRO A C 1
ATOM 1468 O O . PRO A 1 188 ? -13.300 11.225 27.224 1.00 80.19 188 PRO A O 1
ATOM 1471 N N . LYS A 1 189 ? -12.846 9.476 25.896 1.00 80.19 189 LYS A N 1
ATOM 1472 C CA . LYS A 1 189 ? -11.419 9.389 26.247 1.00 80.19 189 LYS A CA 1
ATOM 1473 C C . LYS A 1 189 ? -10.630 10.645 25.869 1.00 80.19 189 LYS A C 1
ATOM 1475 O O . LYS A 1 189 ? -9.689 11.006 26.569 1.00 80.19 189 LYS A O 1
ATOM 1480 N N . SER A 1 190 ? -10.972 11.306 24.764 1.00 77.19 190 SER A N 1
ATOM 1481 C CA . SER A 1 190 ? -10.337 12.569 24.364 1.00 77.19 190 SER A CA 1
ATOM 1482 C C . SER A 1 190 ? -10.702 13.692 25.333 1.00 77.19 190 SER A C 1
ATOM 1484 O O . SER A 1 190 ? -9.819 14.440 25.745 1.00 77.19 190 SER A O 1
ATOM 1486 N N . LEU A 1 191 ? -11.964 13.751 25.772 1.00 80.31 191 LEU A N 1
ATOM 1487 C CA . LEU A 1 191 ? -12.413 14.715 26.776 1.00 80.31 191 LEU A CA 1
ATOM 1488 C C . LEU A 1 191 ? -11.734 14.485 28.133 1.00 80.31 191 LEU A C 1
ATOM 1490 O O . LEU A 1 191 ? -11.259 15.441 28.743 1.00 80.31 191 LEU A O 1
ATOM 1494 N N . THR A 1 192 ? -11.642 13.232 28.590 1.00 81.50 192 THR A N 1
ATOM 1495 C CA . THR A 1 192 ? -10.935 12.891 29.834 1.00 81.50 192 THR A CA 1
ATOM 1496 C C . THR A 1 192 ? -9.465 13.302 29.759 1.00 81.50 192 THR A C 1
ATOM 1498 O O . THR A 1 192 ? -9.003 14.041 30.622 1.00 81.50 192 THR A O 1
ATOM 1501 N N . ARG A 1 193 ? -8.760 12.957 28.669 1.00 82.12 193 ARG A N 1
ATOM 1502 C CA . ARG A 1 193 ? -7.358 13.368 28.457 1.00 82.12 193 ARG A CA 1
ATOM 1503 C C . ARG A 1 193 ? -7.176 14.886 28.474 1.00 82.12 193 ARG A C 1
ATOM 1505 O O . ARG A 1 193 ? -6.204 15.370 29.045 1.00 82.12 193 ARG A O 1
ATOM 1512 N N . ALA A 1 194 ? -8.095 15.637 27.866 1.00 81.94 194 ALA A N 1
ATOM 1513 C CA . ALA A 1 194 ? -8.052 17.096 27.892 1.00 81.94 194 ALA A CA 1
ATOM 1514 C C . ALA A 1 194 ? -8.225 17.642 29.320 1.00 81.94 194 ALA A C 1
ATOM 1516 O O . ALA A 1 194 ? -7.445 18.491 29.748 1.00 81.94 194 ALA A O 1
ATOM 1517 N N . LYS A 1 195 ? -9.194 17.115 30.083 1.00 85.44 195 LYS A N 1
ATOM 1518 C CA . LYS A 1 195 ? -9.417 17.494 31.489 1.00 85.44 195 LYS A CA 1
ATOM 1519 C C . LYS A 1 195 ? -8.201 17.194 32.366 1.00 85.44 195 LYS A C 1
ATOM 1521 O O . LYS A 1 195 ? -7.794 18.056 33.143 1.00 85.44 195 LYS A O 1
ATOM 1526 N N . ASP A 1 196 ? -7.600 16.018 32.210 1.00 86.50 196 ASP A N 1
ATOM 1527 C CA . ASP A 1 196 ? -6.406 15.624 32.962 1.00 86.50 196 ASP A CA 1
ATOM 1528 C C . ASP A 1 196 ? -5.217 16.533 32.629 1.00 86.50 196 ASP A C 1
ATOM 1530 O O . ASP A 1 196 ? -4.526 17.017 33.524 1.00 86.50 196 ASP A O 1
ATOM 1534 N N . ARG A 1 197 ? -5.036 16.868 31.345 1.00 81.94 197 ARG A N 1
ATOM 1535 C CA . ARG A 1 197 ? -3.988 17.794 30.898 1.00 81.94 197 ARG A CA 1
ATOM 1536 C C . ARG A 1 197 ? -4.167 19.198 31.480 1.00 81.94 197 ARG A C 1
ATOM 1538 O O . ARG A 1 197 ? -3.188 19.788 31.929 1.00 81.94 197 ARG A O 1
ATOM 1545 N N . ILE A 1 198 ? -5.394 19.724 31.492 1.00 85.69 198 ILE A N 1
ATOM 1546 C CA . ILE A 1 198 ? -5.712 21.031 32.094 1.00 85.69 198 ILE A CA 1
ATOM 1547 C C . ILE A 1 198 ? -5.414 21.008 33.597 1.00 85.69 198 ILE A C 1
ATOM 1549 O O . ILE A 1 198 ? -4.801 21.937 34.120 1.00 85.69 198 ILE A O 1
ATOM 1553 N N . ARG A 1 199 ? -5.792 19.927 34.290 1.00 83.12 199 ARG A N 1
ATOM 1554 C CA . ARG A 1 199 ? -5.517 19.755 35.722 1.00 83.12 199 ARG A CA 1
ATOM 1555 C C . ARG A 1 199 ? -4.016 19.751 36.016 1.00 83.12 199 ARG A C 1
ATOM 1557 O O . ARG A 1 199 ? -3.589 20.405 36.964 1.00 83.12 199 ARG A O 1
ATOM 1564 N N . ASP A 1 200 ? -3.221 19.067 35.199 1.00 84.25 200 ASP A N 1
ATOM 1565 C CA . ASP A 1 200 ? -1.761 19.041 35.332 1.00 84.25 200 ASP A CA 1
ATOM 1566 C C . ASP A 1 200 ? -1.114 20.405 35.073 1.00 84.25 200 ASP A C 1
ATOM 1568 O O . ASP A 1 200 ? -0.201 20.802 35.798 1.00 84.25 200 ASP A O 1
ATOM 1572 N N . ILE A 1 201 ? -1.588 21.144 34.067 1.00 79.44 201 ILE A N 1
ATOM 1573 C CA . ILE A 1 201 ? -1.106 22.503 33.784 1.00 79.44 201 ILE A CA 1
ATOM 1574 C C . ILE A 1 201 ? -1.408 23.422 34.970 1.00 79.44 201 ILE A C 1
ATOM 1576 O O . ILE A 1 201 ? -0.501 24.095 35.457 1.00 79.44 201 ILE A O 1
ATOM 1580 N N . ASN A 1 202 ? -2.638 23.379 35.489 1.00 76.94 202 ASN A N 1
ATOM 1581 C CA . ASN A 1 202 ? -3.043 24.179 36.646 1.00 76.94 202 ASN A CA 1
ATOM 1582 C C . ASN A 1 202 ? -2.273 23.806 37.923 1.00 76.94 202 ASN A C 1
ATOM 1584 O O . ASN A 1 202 ? -2.019 24.671 38.755 1.00 76.94 202 ASN A O 1
ATOM 1588 N N . ARG A 1 203 ? -1.851 22.542 38.081 1.00 71.69 203 ARG A N 1
ATOM 1589 C CA . ARG A 1 203 ? -0.976 22.121 39.192 1.00 71.69 203 ARG A CA 1
ATOM 1590 C C . ARG A 1 203 ? 0.449 22.669 39.079 1.00 71.69 203 ARG A C 1
ATOM 1592 O O . ARG A 1 203 ? 1.075 22.917 40.101 1.00 71.69 203 ARG A O 1
ATOM 1599 N N . ARG A 1 204 ? 0.976 22.834 37.861 1.00 66.62 204 ARG A N 1
ATOM 1600 C CA . ARG A 1 204 ? 2.357 23.303 37.608 1.00 66.62 204 ARG A CA 1
ATOM 1601 C C . ARG A 1 204 ? 2.474 24.823 37.504 1.00 66.62 204 ARG A C 1
ATOM 1603 O O . ARG A 1 204 ? 3.555 25.365 37.706 1.00 66.62 204 ARG A O 1
ATOM 1610 N N . ARG A 1 205 ? 1.378 25.503 37.173 1.00 58.12 205 ARG A N 1
ATOM 1611 C CA . ARG A 1 205 ? 1.231 26.958 37.212 1.00 58.12 205 ARG A CA 1
ATOM 1612 C C . ARG A 1 205 ? -0.099 27.263 37.892 1.00 58.12 205 ARG A C 1
ATOM 1614 O O . ARG A 1 205 ? -1.117 27.255 37.199 1.00 58.12 205 ARG A O 1
ATOM 1621 N N . PRO A 1 206 ? -0.114 27.514 39.213 1.00 55.66 206 PRO A N 1
ATOM 1622 C CA . PRO A 1 206 ? -1.306 28.032 39.854 1.00 55.66 206 PRO A CA 1
ATOM 1623 C C . PRO A 1 206 ? -1.582 29.395 39.227 1.00 55.66 206 PRO A C 1
ATOM 1625 O O . PRO A 1 206 ? -0.904 30.377 39.514 1.00 55.66 206 PRO A O 1
ATOM 1628 N N . VAL A 1 207 ? -2.528 29.443 38.295 1.00 55.09 207 VAL A N 1
ATOM 1629 C CA . VAL A 1 207 ? -3.089 30.708 37.843 1.00 55.09 207 VAL A CA 1
ATOM 1630 C C . VAL A 1 207 ? -3.917 31.200 39.027 1.00 55.09 207 VAL A C 1
ATOM 1632 O O . VAL A 1 207 ? -4.817 30.467 39.449 1.00 55.09 207 VAL A O 1
ATOM 1635 N N . PRO A 1 208 ? -3.628 32.376 39.609 1.00 48.12 208 PRO A N 1
ATOM 1636 C CA . PRO A 1 208 ? -4.527 32.951 40.587 1.00 48.12 208 PRO A CA 1
ATOM 1637 C C . PRO A 1 208 ? -5.828 33.237 39.845 1.00 48.12 208 PRO A C 1
ATOM 1639 O O . PRO A 1 208 ? -5.907 34.147 39.020 1.00 48.12 208 PRO A O 1
ATOM 1642 N N . ILE A 1 209 ? -6.834 32.398 40.076 1.00 51.44 209 ILE A N 1
ATOM 1643 C CA . ILE A 1 209 ? -8.189 32.672 39.625 1.00 51.44 209 ILE A CA 1
ATOM 1644 C C . ILE A 1 209 ? -8.643 33.837 40.501 1.00 51.44 209 ILE A C 1
ATOM 1646 O O . ILE A 1 209 ? -9.039 33.643 41.648 1.00 51.44 209 ILE A O 1
ATOM 1650 N N . GLY A 1 210 ? -8.490 35.060 39.987 1.00 46.16 210 GLY A N 1
ATOM 1651 C CA . GLY A 1 210 ? -9.121 36.235 40.570 1.00 46.16 210 GLY A CA 1
ATOM 1652 C C . GLY A 1 210 ? -10.606 35.936 40.734 1.00 46.16 210 GLY A C 1
ATOM 1653 O O . GLY A 1 210 ? -11.211 35.348 39.838 1.00 46.16 210 GLY A O 1
ATOM 1654 N N . ALA A 1 211 ? -11.152 36.268 41.902 1.00 38.81 211 ALA A N 1
ATOM 1655 C CA . ALA A 1 211 ? -12.533 36.015 42.285 1.00 38.81 211 ALA A CA 1
ATOM 1656 C C . ALA A 1 211 ? -13.515 36.691 41.308 1.00 38.81 211 ALA A C 1
ATOM 1658 O O . ALA A 1 211 ? -14.003 37.790 41.541 1.00 38.81 211 ALA A O 1
ATOM 1659 N N . GLY A 1 212 ? -13.778 36.030 40.186 1.00 43.22 212 GLY A N 1
ATOM 1660 C CA . GLY A 1 212 ? -14.809 36.359 39.219 1.00 43.22 212 GLY A CA 1
ATOM 1661 C C . GLY A 1 212 ? -15.872 35.278 39.293 1.00 43.22 212 GLY A C 1
ATOM 1662 O O . GLY A 1 212 ? -15.593 34.111 39.028 1.00 43.22 212 GLY A O 1
ATOM 1663 N N . GLN A 1 213 ? -17.070 35.680 39.708 1.00 41.09 213 GLN A N 1
ATOM 1664 C CA . GLN A 1 213 ? -18.269 34.858 39.836 1.00 41.09 213 GLN A CA 1
ATOM 1665 C C . GLN A 1 213 ? -18.448 33.911 38.635 1.00 41.09 213 GLN A C 1
ATOM 1667 O O . GLN A 1 213 ? -18.839 34.344 37.556 1.00 41.09 213 GLN A O 1
ATOM 1672 N N . TYR A 1 214 ? -18.231 32.610 38.831 1.00 40.16 214 TYR A N 1
ATOM 1673 C CA . TYR A 1 214 ? -18.809 31.585 37.964 1.00 40.16 214 TYR A CA 1
ATOM 1674 C C . TYR A 1 214 ? -19.723 30.707 38.805 1.00 40.16 214 TYR A C 1
ATOM 1676 O O . TYR A 1 214 ? -19.296 30.006 39.722 1.00 40.16 214 TYR A O 1
ATOM 1684 N N . GLN A 1 215 ? -21.012 30.840 38.506 1.00 37.34 215 GLN A N 1
ATOM 1685 C CA . GLN A 1 215 ? -22.102 30.124 39.138 1.00 37.34 215 GLN A CA 1
ATOM 1686 C C . GLN A 1 215 ? -21.975 28.605 38.955 1.00 37.34 215 GLN A C 1
ATOM 1688 O O . GLN A 1 215 ? -21.456 28.106 37.957 1.00 37.34 215 GLN A O 1
ATOM 1693 N N . SER A 1 216 ? -22.469 27.918 39.984 1.00 38.66 216 SER A N 1
ATOM 1694 C CA . SER A 1 216 ? -22.708 26.485 40.157 1.00 38.66 216 SER A CA 1
ATOM 1695 C C . SER A 1 216 ? -22.595 25.588 38.918 1.00 38.66 216 SER A C 1
ATOM 1697 O O . SER A 1 216 ? -23.422 25.656 38.012 1.00 38.66 216 SER A O 1
ATOM 1699 N N . TRP A 1 217 ? -21.702 24.601 38.997 1.00 32.25 217 TRP A N 1
ATOM 1700 C CA . TRP A 1 217 ? -21.941 23.289 38.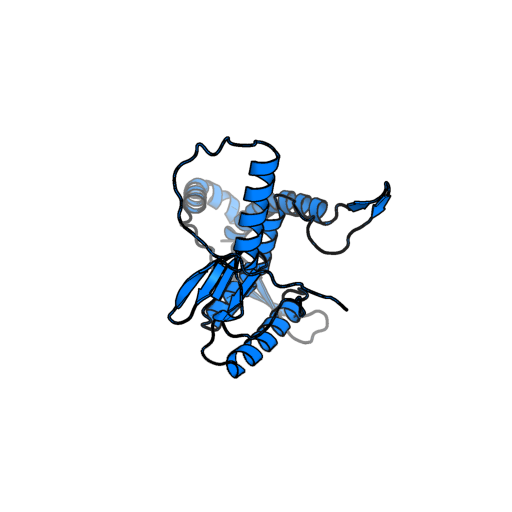397 1.00 32.25 217 TRP A CA 1
ATOM 1701 C C . TRP A 1 217 ? -21.719 22.216 39.461 1.00 32.25 217 TRP A C 1
ATOM 1703 O O . TRP A 1 217 ? -20.620 22.049 39.987 1.00 32.25 217 TRP A O 1
ATOM 1713 N N . THR A 1 218 ? -22.802 21.524 39.802 1.00 29.61 218 THR A N 1
ATOM 1714 C CA . THR A 1 218 ? -22.861 20.402 40.740 1.00 29.61 218 THR A CA 1
ATOM 1715 C C . THR A 1 218 ? -21.883 19.303 40.321 1.00 29.61 218 THR A C 1
ATOM 1717 O O . THR A 1 218 ? -21.985 18.755 39.222 1.00 29.61 218 THR A O 1
ATOM 1720 N N . VAL A 1 219 ? -20.931 18.966 41.193 1.00 32.41 219 VAL A N 1
ATOM 1721 C CA . VAL A 1 219 ? -20.028 17.824 41.006 1.00 32.41 219 VAL A CA 1
ATOM 1722 C C . VAL A 1 219 ? -20.733 16.571 41.516 1.00 32.41 219 VAL A C 1
ATOM 1724 O O . VAL A 1 219 ? -20.958 16.430 42.714 1.00 32.41 219 VAL A O 1
ATOM 1727 N N . TRP A 1 220 ? -21.066 15.651 40.612 1.00 25.38 220 TRP A N 1
ATOM 1728 C CA . TRP A 1 220 ? -21.498 14.301 40.971 1.00 25.38 220 TRP A CA 1
ATOM 1729 C C . TRP A 1 220 ? -20.268 13.402 41.143 1.00 25.38 220 TRP A C 1
ATOM 1731 O O . TRP A 1 220 ? -19.463 13.256 40.221 1.00 25.38 220 TRP A O 1
ATOM 1741 N N . TYR A 1 221 ? -20.115 12.825 42.335 1.00 25.58 221 TYR A N 1
ATOM 1742 C CA . TYR A 1 221 ? -19.061 11.873 42.686 1.00 25.58 221 TYR A CA 1
ATOM 1743 C C . TYR A 1 221 ? -19.593 10.443 42.515 1.00 25.58 221 TYR A C 1
ATOM 1745 O O . TYR A 1 221 ? -20.593 10.088 43.131 1.00 25.58 221 TYR A O 1
ATOM 1753 N N . PHE A 1 222 ? -18.930 9.621 41.699 1.00 25.83 222 PHE A N 1
ATOM 1754 C CA . PHE A 1 222 ? -19.177 8.177 41.616 1.00 25.83 222 PHE A CA 1
ATOM 1755 C C . PHE A 1 222 ? -17.883 7.427 41.971 1.00 25.83 222 PHE A C 1
ATOM 1757 O O . PHE A 1 222 ? -16.882 7.611 41.272 1.00 25.83 222 PHE A O 1
ATOM 1764 N N . PRO A 1 223 ? -17.865 6.580 43.016 1.00 32.00 223 PRO A N 1
ATOM 1765 C CA . PRO A 1 223 ? -16.730 5.707 43.287 1.00 32.00 223 PRO A CA 1
ATOM 1766 C C . PRO A 1 223 ? -16.751 4.520 42.313 1.00 32.00 223 PRO A C 1
ATOM 1768 O O . PRO A 1 223 ? -17.733 3.790 42.225 1.00 32.00 223 PRO A O 1
ATOM 1771 N N . SER A 1 224 ? -15.666 4.330 41.559 1.00 27.41 224 SER A N 1
ATOM 1772 C CA . SER A 1 224 ? -15.449 3.115 40.763 1.00 27.41 224 SER A CA 1
ATOM 1773 C C . SER A 1 224 ? -14.684 2.097 41.604 1.00 27.41 224 SER A C 1
ATOM 1775 O O . SER A 1 224 ? -13.515 2.319 41.913 1.00 27.41 224 SER A O 1
ATOM 1777 N N . PHE A 1 225 ? -15.327 0.982 41.946 1.00 28.16 225 PHE A N 1
ATOM 1778 C CA . PHE A 1 225 ? -14.653 -0.222 42.432 1.00 28.16 225 PHE A CA 1
ATOM 1779 C C . PHE A 1 225 ? -14.304 -1.123 41.241 1.00 28.16 225 PHE A C 1
ATOM 1781 O O . PHE A 1 225 ? -15.088 -1.234 40.300 1.00 28.16 225 PHE A O 1
ATOM 1788 N N . HIS A 1 226 ? -13.121 -1.735 41.281 1.00 30.05 226 HIS A N 1
ATOM 1789 C CA . HIS A 1 226 ? -12.710 -2.807 40.375 1.00 30.05 226 HIS A CA 1
ATOM 1790 C C . HIS A 1 226 ? -12.601 -4.116 41.161 1.00 30.05 226 HIS A C 1
ATOM 1792 O O . HIS A 1 226 ? -12.026 -4.128 42.250 1.00 30.05 226 HIS A O 1
ATOM 1798 N N . THR A 1 227 ? -13.065 -5.194 40.537 1.00 32.28 227 THR A N 1
ATOM 1799 C CA . THR A 1 227 ? -12.430 -6.520 40.540 1.00 32.28 227 THR A CA 1
ATOM 1800 C C . THR A 1 227 ? -12.396 -6.992 39.102 1.00 32.28 227 THR A C 1
ATOM 1802 O O . THR A 1 227 ? -13.450 -6.833 38.442 1.00 32.28 227 THR A O 1
#

Sequence (227 aa):
MTVADLRPWVADNRERLIVSLLDGSYRPQSVRGVEIPKPGGKGVRQLGIPTVVDRPVQQAILQILEPLLRIIRRFLQAGMMSHGVCIERHEGTPQGGPLSPILANLLLDDFDKELEKRGHHFCRYADDGNIYVRSRKAGERVMASVTAFLEGKLQLKVNRQKSAAAYVEERQFLGHRLLAGGKLGLAPKSLTRAKDRIRDINRRRPVPIGAGQYQSWTVWYFPSFHT

Radius of gyration: 28.47 Å; chains: 1; bounding box: 50×66×78 Å

pLDDT: mean 82.1, std 16.6, range [25.38, 97.44]